Protein AF-X0KQ70-F1 (afdb_monomer)

pLDDT: mean 70.18, std 23.8, range [28.41, 98.69]

Mean predicted aligned error: 20.63 Å

Secondary structure (DSSP, 8-state):
-------HHHHHHHH-SS--HHHHHHHHHHHHHHHSTTS-GGG--TTT-TTSTT-HHHHHHHHHHHHHHHHHHHHHT-GGGTTTS----HHHHHHHHHHHHHTTTT-EE-TTS-EE-GGGSSTTTTGGGT---SS-------SSSHHHHHHHHHHHHHHHHHHHHHHHHHHHHHHHHHHHHHHHHHHHHHHHHHHHHHHHHHHHHHHHHHHHHHHHHHHHHHHHHHHHHHHHHHHHHHHHHHHHHHHHHHHHHHHHHHHHHHHHHHHHHHHHTT---S--------

Organism: Fusarium odoratissimum (strain NRRL 54006) (NCBI:txid1089451)

Radius of gyration: 61.88 Å; Cα contacts (8 Å, |Δi|>4): 73; chains: 1; bounding box: 112×66×202 Å

Foldseek 3Di:
DDDPPPQPLVVLLVPDPADDLVSLLVSLVSLLVVVVVVDDPVPDDPPPPPPCPPPPLVVLSVVQNVLSVVVNVVCVVCVPPPDPQDGCGSVNSVVSSVQSVVSVVQWDADPVRDTDHDVVAPPPPRCVSRPPDDPPPDDDDPDPVVVVVVVVVVVVVVVVVVVVVVVVVVVVVVVVVVVVVVVVVVVVVVVVVVVVVVVVVVVVVVVVVVVVVVVVVVVVVVVVVVVVVVVVVVVVVVVVVVVVVVVVVVVVVVVVVVVVVVVVVVVVVVVVVPPDPPDDDDDDDD

Solvent-accessible surface area (backbone atoms only — not comparable to full-atom values): 17364 Å² total; per-residue (Å²): 132,93,74,83,76,77,52,65,26,63,54,56,67,72,72,60,96,71,74,49,67,68,54,52,50,52,35,52,50,40,47,54,52,67,68,46,68,89,56,68,80,93,74,70,52,93,94,68,66,88,82,48,86,86,38,73,69,52,57,50,50,52,52,53,52,52,52,53,51,52,52,48,52,57,53,66,76,41,75,90,46,82,79,77,65,75,71,81,37,74,64,56,56,49,49,55,52,48,51,64,60,35,68,78,69,86,44,43,65,52,98,87,69,49,80,42,68,65,92,77,60,66,90,72,71,65,57,69,83,73,68,78,83,90,84,84,87,84,77,90,72,91,80,76,55,67,68,57,52,54,55,53,50,52,52,50,50,54,50,51,53,51,50,52,51,52,51,50,53,52,50,52,54,48,53,54,51,51,54,50,50,57,51,52,51,52,51,47,53,51,50,51,55,50,49,55,51,49,53,51,50,49,51,54,52,50,52,52,53,55,50,53,52,51,54,52,51,53,50,52,53,49,48,57,55,49,52,56,50,50,55,53,49,50,55,50,50,56,52,49,53,54,51,50,51,53,52,51,53,50,51,53,51,53,51,54,52,51,53,52,51,51,52,51,53,51,51,54,55,58,56,65,74,64,63,72,84,88,74,87,78,91,80,85,91,134

Sequence (286 aa):
MSGQEERHGTKAILCSKSWSEEDALRALDAEFWCRNKAHDPENFVPGVSTILVGDPGYEFWLELRAKIQLYFQAALASPGSQGNWHPMTRKTIKTALLAVRASYDDQYVDVDGERVPWKLALPDRADWIVDRDDASIRGDDEDDASIKNDDDLSSLKTEIENQQGQIGQQRDEFNQLQSKVEHLEEEGRTQQTGLEGLEGDYRRLKEKSDEQAKEMEQLRSTIVGLTKKVDKLQAHIDGQEELHKKHMDEVLKLSSMFTASMEEIKSLKSSNLHQPPAGESSCHDK

Structure (mmCIF, N/CA/C/O backbone):
data_AF-X0KQ70-F1
#
_entry.id   AF-X0KQ70-F1
#
loop_
_atom_site.group_PDB
_atom_site.id
_atom_site.type_symbol
_atom_site.label_atom_id
_atom_site.label_alt_id
_atom_site.label_comp_id
_atom_site.label_asym_id
_atom_site.label_entity_id
_atom_site.label_seq_id
_atom_site.pdbx_PDB_ins_code
_atom_site.Cartn_x
_atom_site.Cartn_y
_atom_site.Cartn_z
_atom_site.occupancy
_atom_site.B_iso_or_equiv
_atom_site.auth_seq_id
_atom_site.auth_comp_id
_atom_site.auth_asym_id
_atom_site.auth_atom_id
_atom_site.pdbx_PDB_model_num
ATOM 1 N N . MET A 1 1 ? 22.211 -48.692 -56.954 1.00 28.41 1 MET A N 1
ATOM 2 C CA . MET A 1 1 ? 21.837 -48.069 -58.239 1.00 28.41 1 MET A CA 1
ATOM 3 C C . MET A 1 1 ? 21.633 -46.587 -57.997 1.00 28.41 1 MET A C 1
ATOM 5 O O . MET A 1 1 ? 20.853 -46.227 -57.131 1.00 28.41 1 MET A O 1
ATOM 9 N N . SER A 1 2 ? 22.430 -45.780 -58.695 1.00 39.72 2 SER A N 1
ATOM 10 C CA . SER A 1 2 ? 22.421 -44.314 -58.713 1.00 39.72 2 SER A CA 1
ATOM 11 C C . SER A 1 2 ? 21.063 -43.799 -59.193 1.00 39.72 2 SER A C 1
ATOM 13 O O . SER A 1 2 ? 20.724 -43.985 -60.360 1.00 39.72 2 SER A O 1
ATOM 15 N N . GLY A 1 3 ? 20.293 -43.191 -58.291 1.00 30.42 3 GLY A N 1
ATOM 16 C CA . GLY A 1 3 ? 19.058 -42.483 -58.608 1.00 30.42 3 GLY A CA 1
ATOM 17 C C . GLY A 1 3 ? 19.342 -40.990 -58.628 1.00 30.42 3 GLY A C 1
ATOM 18 O O . GLY A 1 3 ? 19.471 -40.372 -57.576 1.00 30.42 3 GLY A O 1
ATOM 19 N N . GLN A 1 4 ? 19.491 -40.432 -59.828 1.00 37.97 4 GLN A N 1
ATOM 20 C CA . GLN A 1 4 ? 19.492 -38.994 -60.070 1.00 37.97 4 GLN A CA 1
ATOM 21 C C . GLN A 1 4 ? 18.137 -38.416 -59.632 1.00 37.97 4 GLN A C 1
ATOM 23 O O . GLN A 1 4 ? 17.217 -38.320 -60.438 1.00 37.97 4 GLN A O 1
ATOM 28 N N . GLU A 1 5 ? 18.001 -37.996 -58.375 1.00 37.62 5 GLU A N 1
ATOM 29 C CA . GLU A 1 5 ? 17.104 -36.876 -58.099 1.00 37.62 5 GLU A CA 1
ATOM 30 C C . GLU A 1 5 ? 17.759 -35.651 -58.741 1.00 37.62 5 GLU A C 1
ATOM 32 O O . GLU A 1 5 ? 18.765 -35.118 -58.262 1.00 37.62 5 GLU A O 1
ATOM 37 N N . GLU A 1 6 ? 17.256 -35.270 -59.915 1.00 41.03 6 GLU A N 1
ATOM 38 C CA . GLU A 1 6 ? 17.623 -34.028 -60.582 1.00 41.03 6 GLU A CA 1
ATOM 39 C C . GLU A 1 6 ? 17.350 -32.849 -59.643 1.00 41.03 6 GLU A C 1
ATOM 41 O O . GLU A 1 6 ? 16.235 -32.356 -59.511 1.00 41.03 6 GLU A O 1
ATOM 46 N N . ARG A 1 7 ? 18.433 -32.423 -58.993 1.00 47.66 7 ARG A N 1
ATOM 47 C CA . ARG A 1 7 ? 18.644 -31.199 -58.220 1.00 47.66 7 ARG A CA 1
ATOM 48 C C . ARG A 1 7 ? 17.789 -30.042 -58.748 1.00 47.66 7 ARG A C 1
ATOM 50 O O . ARG A 1 7 ? 18.131 -29.422 -59.760 1.00 47.66 7 ARG A O 1
ATOM 57 N N . HIS A 1 8 ? 16.700 -29.733 -58.048 1.00 43.53 8 HIS A N 1
ATOM 58 C CA . HIS A 1 8 ? 15.771 -28.670 -58.435 1.00 43.53 8 HIS A CA 1
ATOM 59 C C . HIS A 1 8 ? 16.455 -27.296 -58.542 1.00 43.53 8 HIS A C 1
ATOM 61 O O . HIS A 1 8 ? 16.196 -26.572 -59.504 1.00 43.53 8 HIS A O 1
ATOM 67 N N . GLY A 1 9 ? 17.404 -26.981 -57.651 1.00 45.78 9 GLY A N 1
ATOM 68 C CA . GLY A 1 9 ? 18.209 -25.756 -57.731 1.00 45.78 9 GLY A CA 1
ATOM 69 C C . GLY A 1 9 ? 19.078 -25.695 -58.991 1.00 45.78 9 GLY A C 1
ATOM 70 O O . GLY A 1 9 ? 19.035 -24.728 -59.749 1.00 45.78 9 GLY A O 1
ATOM 71 N N . THR A 1 10 ? 19.773 -26.785 -59.319 1.00 43.59 10 THR A N 1
ATOM 72 C CA . THR A 1 10 ? 20.602 -26.869 -60.531 1.00 43.59 10 THR A CA 1
ATOM 73 C C . THR A 1 10 ? 19.779 -26.742 -61.822 1.00 43.59 10 THR A C 1
ATOM 75 O O . THR A 1 10 ? 20.263 -26.169 -62.796 1.00 43.59 10 THR A O 1
ATOM 78 N N . LYS A 1 11 ? 18.527 -27.216 -61.845 1.00 47.62 11 LYS A N 1
ATOM 79 C CA . LYS A 1 11 ? 17.627 -27.076 -63.004 1.00 47.62 11 LYS A CA 1
ATOM 80 C C . LYS A 1 11 ? 17.135 -25.630 -63.178 1.00 47.62 11 LYS A C 1
ATOM 82 O O . LYS A 1 11 ? 17.125 -25.139 -64.305 1.00 47.62 11 LYS A O 1
ATOM 87 N N . ALA A 1 12 ? 16.848 -24.918 -62.083 1.00 48.28 12 ALA A N 1
ATOM 88 C CA . ALA A 1 12 ? 16.538 -23.482 -62.105 1.00 48.28 12 ALA A CA 1
ATOM 89 C C . ALA A 1 12 ? 17.720 -22.646 -62.641 1.00 48.28 12 ALA A C 1
ATOM 91 O O . ALA A 1 12 ? 17.528 -21.769 -63.484 1.00 48.28 12 ALA A O 1
ATOM 92 N N . ILE A 1 13 ? 18.959 -23.007 -62.268 1.00 48.88 13 ILE A N 1
ATOM 93 C CA . ILE A 1 13 ? 20.184 -22.337 -62.744 1.00 48.88 13 ILE A CA 1
ATOM 94 C C . ILE A 1 13 ? 20.391 -22.453 -64.259 1.00 48.88 13 ILE A C 1
ATOM 96 O O . ILE A 1 13 ? 21.088 -21.638 -64.882 1.00 48.88 13 ILE A O 1
ATOM 100 N N . LEU A 1 14 ? 19.846 -23.505 -64.870 1.00 48.62 14 LEU A N 1
ATOM 101 C CA . LEU A 1 14 ? 20.073 -23.797 -66.276 1.00 48.62 14 LEU A CA 1
ATOM 102 C C . LEU A 1 14 ? 19.068 -23.130 -67.223 1.00 48.62 14 LEU A C 1
ATOM 104 O O . LEU A 1 14 ? 19.383 -23.013 -68.408 1.00 48.62 14 LEU A O 1
ATOM 108 N N . CYS A 1 15 ? 17.926 -22.654 -66.717 1.00 49.00 15 CYS A N 1
ATOM 109 C CA . CYS A 1 15 ? 16.797 -22.233 -67.550 1.00 49.00 15 CYS A CA 1
ATOM 110 C C . CYS A 1 15 ? 16.630 -20.714 -67.727 1.00 49.00 15 CYS A C 1
ATOM 112 O O . CYS A 1 15 ? 15.950 -20.315 -68.671 1.00 49.00 15 CYS A O 1
ATOM 114 N N . SER A 1 16 ? 17.246 -19.861 -66.895 1.00 51.91 16 SER A N 1
ATOM 115 C CA . SER A 1 16 ? 17.060 -18.403 -66.996 1.00 51.91 16 SER A CA 1
ATOM 116 C C . SER A 1 16 ? 18.257 -17.662 -67.610 1.00 51.91 16 SER A C 1
ATOM 118 O O . SER A 1 16 ? 19.407 -17.861 -67.209 1.00 51.91 16 SER A O 1
ATOM 120 N N . LYS A 1 17 ? 17.983 -16.786 -68.591 1.00 52.56 17 LYS A N 1
ATOM 121 C CA . LYS A 1 17 ? 18.965 -15.863 -69.202 1.00 52.56 17 LYS A CA 1
ATOM 122 C C . LYS A 1 17 ? 19.157 -14.574 -68.385 1.00 52.56 17 LYS A C 1
ATOM 124 O O . LYS A 1 17 ? 20.184 -13.924 -68.547 1.00 52.56 17 LYS A O 1
ATOM 129 N N . SER A 1 18 ? 18.211 -14.235 -67.510 1.00 57.59 18 SER A N 1
ATOM 130 C CA . SER A 1 18 ? 18.207 -13.039 -66.658 1.00 57.59 18 SER A CA 1
ATOM 131 C C . SER A 1 18 ? 17.509 -13.367 -65.341 1.00 57.59 18 SER A C 1
ATOM 133 O O . SER A 1 18 ? 16.377 -13.844 -65.353 1.00 57.59 18 SER A O 1
ATOM 135 N N . TRP A 1 19 ? 18.170 -13.138 -64.212 1.00 61.41 19 TRP A N 1
ATOM 136 C CA . TRP A 1 19 ? 17.637 -13.499 -62.900 1.00 61.41 19 TRP A CA 1
ATOM 137 C C . TRP A 1 19 ? 16.933 -12.311 -62.257 1.00 61.41 19 TRP A C 1
ATOM 139 O O . TRP A 1 19 ? 17.523 -11.238 -62.157 1.00 61.41 19 TRP A O 1
ATOM 149 N N . SER A 1 20 ? 15.688 -12.509 -61.824 1.00 66.50 20 SER A N 1
ATOM 150 C CA . SER A 1 20 ? 15.045 -11.596 -60.877 1.00 66.50 20 SER A CA 1
ATOM 151 C C . SER A 1 20 ? 15.545 -11.866 -59.452 1.00 66.50 20 SER A C 1
ATOM 153 O O . SER A 1 20 ? 16.068 -12.951 -59.175 1.00 66.50 20 SER A O 1
ATOM 155 N N . GLU A 1 21 ? 15.362 -10.901 -58.545 1.00 65.69 21 GLU A N 1
ATOM 156 C CA . GLU A 1 21 ? 15.642 -11.076 -57.111 1.00 65.69 21 GLU A CA 1
ATOM 157 C C . GLU A 1 21 ? 14.948 -12.329 -56.572 1.00 65.69 21 GLU A C 1
ATOM 159 O O . GLU A 1 21 ? 15.564 -13.183 -55.937 1.00 65.69 21 GLU A O 1
ATOM 164 N N . GLU A 1 22 ? 13.673 -12.488 -56.920 1.00 66.69 22 GLU A N 1
ATOM 165 C CA . GLU A 1 22 ? 12.853 -13.610 -56.488 1.00 66.69 22 GLU A CA 1
ATOM 166 C C . GLU A 1 22 ? 13.375 -14.950 -57.029 1.00 66.69 22 GLU A C 1
ATOM 168 O O . GLU A 1 22 ? 13.383 -15.946 -56.310 1.00 66.69 22 GLU A O 1
ATOM 173 N N . ASP A 1 23 ? 13.870 -14.997 -58.269 1.00 65.44 23 ASP A N 1
ATOM 174 C CA . ASP A 1 23 ? 14.467 -16.214 -58.830 1.00 65.44 23 ASP A CA 1
ATOM 175 C C . ASP A 1 23 ? 15.784 -16.577 -58.139 1.00 65.44 23 ASP A C 1
ATOM 177 O O . ASP A 1 23 ? 16.023 -17.753 -57.857 1.00 65.44 23 ASP A O 1
ATOM 181 N N . ALA A 1 24 ? 16.628 -15.581 -57.850 1.00 65.62 24 ALA A N 1
ATOM 182 C CA . ALA A 1 24 ? 17.919 -15.782 -57.196 1.00 65.62 24 ALA A CA 1
ATOM 183 C C . ALA A 1 24 ? 17.737 -16.299 -55.763 1.00 65.62 24 ALA A C 1
ATOM 185 O O . ALA A 1 24 ? 18.376 -17.280 -55.374 1.00 65.62 24 ALA A O 1
ATOM 186 N N . LEU A 1 25 ? 16.807 -15.696 -55.018 1.00 68.81 25 LEU A N 1
ATOM 187 C CA . LEU A 1 25 ? 16.440 -16.131 -53.674 1.00 68.81 25 LEU A CA 1
ATOM 188 C C . LEU A 1 25 ? 15.805 -17.526 -53.695 1.00 68.81 25 LEU A C 1
ATOM 190 O O . LEU A 1 25 ? 16.248 -18.399 -52.954 1.00 68.81 25 LEU A O 1
ATOM 194 N N . ARG A 1 26 ? 14.860 -17.796 -54.609 1.00 67.19 26 ARG A N 1
ATOM 195 C CA . ARG A 1 26 ? 14.249 -19.131 -54.748 1.00 67.19 26 ARG A CA 1
ATOM 196 C C . ARG A 1 26 ? 15.270 -20.222 -55.058 1.00 67.19 26 ARG A C 1
ATOM 198 O O . ARG A 1 26 ? 15.135 -21.332 -54.551 1.00 67.19 26 ARG A O 1
ATOM 205 N N . ALA A 1 27 ? 16.275 -19.945 -55.888 1.00 65.06 27 ALA A N 1
ATOM 206 C CA . ALA A 1 27 ? 17.315 -20.926 -56.193 1.00 65.06 27 ALA A CA 1
ATOM 207 C C . ALA A 1 27 ? 18.287 -21.144 -55.027 1.00 65.06 27 ALA A C 1
ATOM 209 O O . ALA A 1 27 ? 18.683 -22.286 -54.790 1.00 65.06 27 ALA A O 1
ATOM 210 N N . LEU A 1 28 ? 18.650 -20.078 -54.305 1.00 69.06 28 LEU A N 1
ATOM 211 C CA . LEU A 1 28 ? 19.453 -20.169 -53.086 1.00 69.06 28 LEU A CA 1
ATOM 212 C C . LEU A 1 28 ? 18.739 -21.001 -52.021 1.00 69.06 28 LEU A C 1
ATOM 214 O O . LEU A 1 28 ? 19.313 -21.954 -51.495 1.00 69.06 28 LEU A O 1
ATOM 218 N N . ASP A 1 29 ? 17.471 -20.684 -51.780 1.00 67.56 29 ASP A N 1
ATOM 219 C CA . ASP A 1 29 ? 16.616 -21.409 -50.854 1.00 67.56 29 ASP A CA 1
ATOM 220 C C . ASP A 1 29 ? 16.512 -22.871 -51.292 1.00 67.56 29 ASP A C 1
ATOM 222 O O . ASP A 1 29 ? 16.819 -23.770 -50.517 1.00 67.56 29 ASP A O 1
ATOM 226 N N . ALA A 1 30 ? 16.181 -23.147 -52.557 1.00 63.50 30 ALA A N 1
ATOM 227 C CA . ALA A 1 30 ? 16.063 -24.517 -53.051 1.00 63.50 30 ALA A CA 1
ATOM 228 C C . ALA A 1 30 ? 17.354 -25.342 -52.889 1.00 63.50 30 ALA A C 1
ATOM 230 O O . ALA A 1 30 ? 17.264 -26.525 -52.560 1.00 63.50 30 ALA A O 1
ATOM 231 N N . GLU A 1 31 ? 18.543 -24.769 -53.107 1.00 60.91 31 GLU A N 1
ATOM 232 C CA . GLU A 1 31 ? 19.816 -25.477 -52.882 1.00 60.91 31 GLU A CA 1
ATOM 233 C C . GLU A 1 31 ? 20.112 -25.688 -51.390 1.00 60.91 31 GLU A C 1
ATOM 235 O O . GLU A 1 31 ? 20.536 -26.786 -51.016 1.00 60.91 31 GLU A O 1
ATOM 240 N N . PHE A 1 32 ? 19.834 -24.699 -50.534 1.00 63.41 32 PHE A N 1
ATOM 241 C CA . PHE A 1 32 ? 19.943 -24.844 -49.079 1.00 63.41 32 PHE A CA 1
ATOM 242 C C . PHE A 1 32 ? 19.009 -25.956 -48.566 1.00 63.41 32 PHE A C 1
ATOM 244 O O . PHE A 1 32 ? 19.451 -26.906 -47.915 1.00 63.41 32 PHE A O 1
ATOM 251 N N . TRP A 1 33 ? 17.734 -25.923 -48.962 1.00 61.72 33 TRP A N 1
ATOM 252 C CA . TRP A 1 33 ? 16.710 -26.895 -48.564 1.00 61.72 33 TRP A CA 1
ATOM 253 C C . TRP A 1 33 ? 16.940 -28.296 -49.149 1.00 61.72 33 TRP A C 1
ATOM 255 O O . TRP A 1 33 ? 16.716 -29.290 -48.462 1.00 61.72 33 TRP A O 1
ATOM 265 N N . CYS A 1 34 ? 17.448 -28.417 -50.384 1.00 55.97 34 CYS A N 1
ATOM 266 C CA . CYS A 1 34 ? 17.793 -29.719 -50.973 1.00 55.97 34 CYS A CA 1
ATOM 267 C C . CYS A 1 34 ? 18.913 -30.442 -50.213 1.00 55.97 34 CYS A C 1
ATOM 269 O O . CYS A 1 34 ? 18.991 -31.668 -50.289 1.00 55.97 34 CYS A O 1
ATOM 271 N N . ARG A 1 35 ? 19.789 -29.715 -49.509 1.00 53.34 35 ARG A N 1
ATOM 272 C CA . ARG A 1 35 ? 20.868 -30.300 -48.697 1.00 53.34 35 ARG A CA 1
ATOM 273 C C . ARG A 1 35 ? 20.480 -30.492 -47.239 1.00 53.34 35 ARG A C 1
ATOM 275 O O . ARG A 1 35 ? 20.910 -31.471 -46.642 1.00 53.34 35 ARG A O 1
ATOM 282 N N . ASN A 1 36 ? 19.572 -29.663 -46.731 1.00 53.28 36 ASN A N 1
ATOM 283 C CA . ASN A 1 36 ? 18.926 -29.858 -45.434 1.00 53.28 36 ASN A CA 1
ATOM 284 C C . ASN A 1 36 ? 17.824 -30.940 -45.430 1.00 53.28 36 ASN A C 1
ATOM 286 O O . ASN A 1 36 ? 17.145 -31.101 -44.418 1.00 53.28 36 ASN A O 1
ATOM 290 N N . LYS A 1 37 ? 17.687 -31.739 -46.506 1.00 45.28 37 LYS A N 1
ATOM 291 C CA . LYS A 1 37 ? 16.797 -32.916 -46.688 1.00 45.28 37 LYS A CA 1
ATOM 292 C C . LYS A 1 37 ? 16.984 -34.069 -45.665 1.00 45.28 37 LYS A C 1
ATOM 294 O O . LYS A 1 37 ? 16.708 -35.226 -45.971 1.00 45.28 37 LYS A O 1
ATOM 299 N N . ALA A 1 38 ? 17.417 -33.782 -44.442 1.00 45.44 38 ALA A N 1
ATOM 300 C CA . ALA A 1 38 ? 17.037 -34.554 -43.263 1.00 45.44 38 ALA A CA 1
ATOM 301 C C . ALA A 1 38 ? 15.739 -34.022 -42.613 1.00 45.44 38 ALA A C 1
ATOM 303 O O . ALA A 1 38 ? 15.117 -34.758 -41.851 1.00 45.44 38 ALA A O 1
ATOM 304 N N . HIS A 1 39 ? 15.284 -32.800 -42.933 1.00 42.41 39 HIS A N 1
ATOM 305 C CA . HIS A 1 39 ? 14.079 -32.212 -42.345 1.00 42.41 39 HIS A CA 1
ATOM 306 C C . HIS A 1 39 ? 13.213 -31.465 -43.377 1.00 42.41 39 HIS A C 1
ATOM 308 O O . HIS A 1 39 ? 13.696 -30.719 -44.222 1.00 42.41 39 HIS A O 1
ATOM 314 N N . ASP A 1 40 ? 11.917 -31.753 -43.313 1.00 42.09 40 ASP A N 1
ATOM 315 C CA . ASP A 1 40 ? 10.843 -31.364 -44.227 1.00 42.09 40 ASP A CA 1
ATOM 316 C C . ASP A 1 40 ? 10.602 -29.834 -44.270 1.00 42.09 40 ASP A C 1
ATOM 318 O O . ASP A 1 40 ? 10.375 -29.233 -43.214 1.00 42.09 40 ASP A O 1
ATOM 322 N N . PRO A 1 41 ? 10.630 -29.185 -45.454 1.00 43.56 41 PRO A N 1
ATOM 323 C CA . PRO A 1 41 ? 10.470 -27.735 -45.585 1.00 43.56 41 PRO A CA 1
ATOM 324 C C . PRO A 1 41 ? 9.061 -27.214 -45.249 1.00 43.56 41 PRO A C 1
ATOM 326 O O . PRO A 1 41 ? 8.925 -26.026 -44.966 1.00 43.56 41 PRO A O 1
ATOM 329 N N . GLU A 1 42 ? 8.022 -28.059 -45.229 1.00 41.00 42 GLU A N 1
ATOM 330 C CA . GLU A 1 42 ? 6.651 -27.623 -44.892 1.00 41.00 42 GLU A CA 1
ATOM 331 C C . GLU A 1 42 ? 6.400 -27.487 -43.377 1.00 41.00 42 GLU A C 1
ATOM 333 O O . GLU A 1 42 ? 5.415 -26.876 -42.965 1.00 41.00 42 GLU A O 1
ATOM 338 N N . ASN A 1 43 ? 7.311 -27.989 -42.534 1.00 38.75 43 ASN A N 1
ATOM 339 C CA . ASN A 1 43 ? 7.203 -27.943 -41.069 1.00 38.75 43 ASN A CA 1
ATOM 340 C C . ASN A 1 43 ? 8.119 -26.892 -40.407 1.00 38.75 43 ASN A C 1
ATOM 342 O O . ASN A 1 43 ? 8.253 -26.864 -39.180 1.00 38.75 43 ASN A O 1
ATOM 346 N N . PHE A 1 44 ? 8.758 -26.011 -41.185 1.00 43.16 44 PHE A N 1
ATOM 347 C CA . PHE A 1 44 ? 9.610 -24.958 -40.634 1.00 43.16 44 PHE A CA 1
ATOM 348 C C . PHE A 1 44 ? 8.788 -23.741 -40.189 1.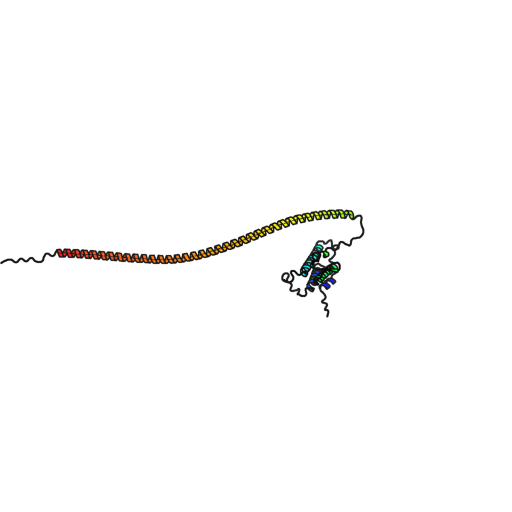00 43.16 44 PHE A C 1
ATOM 350 O O . PHE A 1 44 ? 8.263 -22.987 -41.006 1.00 43.16 44 PHE A O 1
ATOM 357 N N . VAL A 1 45 ? 8.733 -23.515 -38.873 1.00 38.38 45 VAL A N 1
ATOM 358 C CA . VAL A 1 45 ? 8.257 -22.257 -38.283 1.00 38.38 45 VAL A CA 1
ATOM 359 C C . VAL A 1 45 ? 9.484 -21.401 -37.942 1.00 38.38 45 VAL A C 1
ATOM 361 O O . VAL A 1 45 ? 10.271 -21.803 -37.072 1.00 38.38 45 VAL A O 1
ATOM 364 N N . PRO A 1 46 ? 9.679 -20.236 -38.591 1.00 36.84 46 PRO A N 1
ATOM 365 C CA . PRO A 1 46 ? 10.754 -19.314 -38.242 1.00 36.84 46 PRO A CA 1
ATOM 366 C C . PRO A 1 46 ? 10.717 -18.993 -36.741 1.00 36.84 46 PRO A C 1
ATOM 368 O O . PRO A 1 46 ? 9.696 -18.545 -36.225 1.00 36.84 46 PRO A O 1
ATOM 371 N N . GLY A 1 47 ? 11.819 -19.264 -36.035 1.00 39.56 47 GLY A N 1
ATOM 372 C CA . GLY A 1 47 ? 11.958 -18.996 -34.598 1.00 39.56 47 GLY A CA 1
ATOM 373 C C . GLY A 1 47 ? 11.605 -20.145 -33.642 1.00 39.56 47 GLY A C 1
ATOM 374 O O . GLY A 1 47 ? 11.718 -19.952 -32.436 1.00 39.56 47 GLY A O 1
ATOM 375 N N . VAL A 1 48 ? 11.214 -21.332 -34.130 1.00 36.50 48 VAL A N 1
ATOM 376 C CA . VAL A 1 48 ? 10.834 -22.466 -33.251 1.00 36.50 48 VAL A CA 1
ATOM 377 C C . VAL A 1 48 ? 11.766 -23.679 -33.380 1.00 36.50 48 VAL A C 1
ATOM 379 O O . VAL A 1 48 ? 11.826 -24.507 -32.473 1.00 36.50 48 VAL A O 1
ATOM 382 N N . SER A 1 49 ? 12.556 -23.785 -34.453 1.00 38.31 49 SER A N 1
ATOM 383 C CA . SER A 1 49 ? 13.521 -24.883 -34.595 1.00 38.31 49 SER A CA 1
ATOM 384 C C . SER A 1 49 ? 14.800 -24.585 -33.802 1.00 38.31 49 SER A C 1
ATOM 386 O O . SER A 1 49 ? 15.734 -23.949 -34.288 1.00 38.31 49 SER A O 1
ATOM 388 N N . THR A 1 50 ? 14.835 -25.042 -32.553 1.00 37.06 50 THR A N 1
ATOM 389 C CA . THR A 1 50 ? 15.919 -24.866 -31.568 1.00 37.06 50 THR A CA 1
ATOM 390 C C . THR A 1 50 ? 17.242 -25.561 -31.924 1.00 37.06 50 THR A C 1
ATOM 392 O O . THR A 1 50 ? 18.151 -25.587 -31.100 1.00 37.06 50 THR A O 1
ATOM 395 N N . ILE A 1 51 ? 17.382 -26.115 -33.133 1.00 41.72 51 ILE A N 1
ATOM 396 C CA . ILE A 1 51 ? 18.552 -26.909 -33.544 1.00 41.72 51 ILE A CA 1
ATOM 397 C C . ILE A 1 51 ? 19.493 -26.144 -34.499 1.00 41.72 51 ILE A C 1
ATOM 399 O O . ILE A 1 51 ? 20.619 -26.582 -34.697 1.00 41.72 51 ILE A O 1
ATOM 403 N N . LEU A 1 52 ? 19.105 -24.981 -35.045 1.00 47.53 52 LEU A N 1
ATOM 404 C CA . LEU A 1 52 ? 19.917 -24.276 -36.063 1.00 47.53 52 LEU A CA 1
ATOM 405 C C . LEU A 1 52 ? 20.396 -22.866 -35.687 1.00 47.53 52 LEU A C 1
ATOM 407 O O . LEU A 1 52 ? 21.152 -22.264 -36.447 1.00 47.53 52 LEU A O 1
ATOM 411 N N . VAL A 1 53 ? 20.012 -22.330 -34.526 1.00 44.38 53 VAL A N 1
ATOM 412 C CA . VAL A 1 53 ? 20.607 -21.075 -34.036 1.00 44.38 53 VAL A CA 1
ATOM 413 C C . VAL A 1 53 ? 22.036 -21.384 -33.583 1.00 44.38 53 VAL A C 1
ATOM 415 O O . VAL A 1 53 ? 22.232 -22.032 -32.555 1.00 44.38 53 VAL A O 1
ATOM 418 N N . GLY A 1 54 ? 23.021 -20.965 -34.382 1.00 44.88 54 GLY A N 1
ATOM 419 C CA . GLY A 1 54 ? 24.445 -21.258 -34.180 1.00 44.88 54 GLY A CA 1
ATOM 420 C C . GLY A 1 54 ? 25.061 -22.259 -35.167 1.00 44.88 54 GLY A C 1
ATOM 421 O O . GLY A 1 54 ? 26.247 -22.557 -35.031 1.00 44.88 54 GLY A O 1
ATOM 422 N N . ASP A 1 55 ? 24.308 -22.764 -36.154 1.00 52.66 55 ASP A N 1
ATOM 423 C CA . ASP A 1 55 ? 24.883 -23.540 -37.261 1.00 52.66 55 ASP A CA 1
ATOM 424 C C . ASP A 1 55 ? 25.565 -22.583 -38.266 1.00 52.66 55 ASP A C 1
ATOM 426 O O . ASP A 1 55 ? 24.883 -21.736 -38.859 1.00 52.66 55 ASP A O 1
ATOM 430 N N . PRO A 1 56 ? 26.888 -22.709 -38.506 1.00 54.56 56 PRO A N 1
ATOM 431 C CA . PRO A 1 56 ? 27.617 -21.877 -39.465 1.00 54.56 56 PRO A CA 1
ATOM 432 C C . PRO A 1 56 ? 27.021 -21.877 -40.881 1.00 54.56 56 PRO A C 1
ATOM 434 O O . PRO A 1 56 ? 27.205 -20.910 -41.622 1.00 54.56 56 PRO A O 1
ATOM 437 N N . GLY A 1 57 ? 26.312 -22.941 -41.275 1.00 56.91 57 GLY A N 1
ATOM 438 C CA . GLY A 1 57 ? 25.634 -23.023 -42.568 1.00 56.91 57 GLY A CA 1
ATOM 439 C C . GLY A 1 57 ? 24.378 -22.151 -42.659 1.00 56.91 57 GLY A C 1
ATOM 440 O O . GLY A 1 57 ? 24.111 -21.581 -43.718 1.00 56.91 57 GLY A O 1
ATOM 441 N N . TYR A 1 58 ? 23.626 -22.013 -41.562 1.00 62.72 58 TYR A N 1
ATOM 442 C CA . TYR A 1 58 ? 22.413 -21.189 -41.514 1.00 62.72 58 TYR A CA 1
ATOM 443 C C . TYR A 1 58 ? 22.746 -19.693 -41.460 1.00 62.72 58 TYR A C 1
ATOM 445 O O . TYR A 1 58 ? 22.152 -18.912 -42.203 1.00 62.72 58 TYR A O 1
ATOM 453 N N . GLU A 1 59 ? 23.750 -19.308 -40.667 1.00 61.62 59 GLU A N 1
ATOM 454 C CA . GLU A 1 59 ? 24.250 -17.924 -40.613 1.00 61.62 59 GLU A CA 1
ATOM 455 C C . GLU A 1 59 ? 24.783 -17.465 -41.980 1.00 61.62 59 GLU A C 1
ATOM 457 O O . GLU A 1 59 ? 24.436 -16.388 -42.461 1.00 61.62 59 GLU A O 1
ATOM 462 N N . PHE A 1 60 ? 25.541 -18.323 -42.674 1.00 62.88 60 PHE A N 1
ATOM 463 C CA . PHE A 1 60 ? 26.029 -18.021 -44.022 1.00 62.88 60 PHE A CA 1
ATOM 464 C C . PHE A 1 60 ? 24.895 -17.916 -45.055 1.00 62.88 60 PHE A C 1
ATOM 466 O O . PHE A 1 60 ? 24.940 -17.061 -45.940 1.00 62.88 60 PHE A O 1
ATOM 473 N N . TRP A 1 61 ? 23.855 -18.752 -44.952 1.00 69.31 61 TRP A N 1
ATOM 474 C CA . TRP A 1 61 ? 22.672 -18.628 -45.809 1.00 69.31 61 TRP A CA 1
ATOM 475 C C . TRP A 1 61 ? 21.947 -17.294 -45.584 1.00 69.31 61 TRP A C 1
ATOM 477 O O . TRP A 1 61 ? 21.592 -16.633 -46.562 1.00 69.31 61 TRP A O 1
ATOM 487 N N . LEU A 1 62 ? 21.782 -16.862 -44.327 1.00 68.31 62 LEU A N 1
ATOM 488 C CA . LEU A 1 62 ? 21.194 -15.560 -43.994 1.00 68.31 62 LEU A CA 1
ATOM 489 C C . LEU A 1 62 ? 22.015 -14.396 -44.564 1.00 68.31 62 LEU A C 1
ATOM 491 O O . LEU A 1 62 ? 21.443 -13.488 -45.170 1.00 68.31 62 LEU A O 1
ATOM 495 N N . GLU A 1 63 ? 23.341 -14.443 -44.426 1.00 68.00 63 GLU A N 1
ATOM 496 C CA . GLU A 1 63 ? 24.249 -13.420 -44.953 1.00 68.00 63 GLU A CA 1
ATOM 497 C C . GLU A 1 63 ? 24.162 -13.318 -46.484 1.00 68.00 63 GLU A C 1
ATOM 499 O O . GLU A 1 63 ? 23.985 -12.230 -47.041 1.00 68.00 63 GLU A O 1
ATOM 504 N N . LEU A 1 64 ? 24.203 -14.461 -47.175 1.00 67.44 64 LEU A N 1
ATOM 505 C CA . LEU A 1 64 ? 24.114 -14.515 -48.632 1.00 67.44 64 LEU A CA 1
ATOM 506 C C . LEU A 1 64 ? 22.758 -13.996 -49.127 1.00 67.44 64 LEU A C 1
ATOM 508 O O . LEU A 1 64 ? 22.692 -13.256 -50.109 1.00 67.44 64 LEU A O 1
ATOM 512 N N . ARG A 1 65 ? 21.675 -14.339 -48.420 1.00 73.50 65 ARG A N 1
ATOM 513 C CA . ARG A 1 65 ? 20.323 -13.858 -48.712 1.00 73.50 65 ARG A CA 1
ATOM 514 C C . ARG A 1 65 ? 20.233 -12.336 -48.585 1.00 73.50 65 ARG A C 1
ATOM 516 O O . ARG A 1 65 ? 19.733 -11.685 -49.501 1.00 73.50 65 ARG A O 1
ATOM 523 N N . ALA A 1 66 ? 20.771 -11.772 -47.503 1.00 70.31 66 ALA A N 1
ATOM 524 C CA . ALA A 1 66 ? 20.791 -10.328 -47.272 1.00 70.31 66 ALA A CA 1
ATOM 525 C C . ALA A 1 66 ? 21.604 -9.582 -48.344 1.00 70.31 66 ALA A C 1
ATOM 527 O O . ALA A 1 66 ? 21.174 -8.544 -48.846 1.00 70.31 66 ALA A O 1
ATOM 528 N N . LYS A 1 67 ? 22.750 -10.134 -48.758 1.00 68.38 67 LYS A N 1
ATOM 529 C CA . LYS A 1 67 ? 23.603 -9.537 -49.799 1.00 68.38 67 LYS A CA 1
ATOM 530 C C . LYS A 1 67 ? 22.955 -9.582 -51.186 1.00 68.38 67 LYS A C 1
ATOM 532 O O . LYS A 1 67 ? 23.055 -8.606 -51.926 1.00 68.38 67 LYS A O 1
ATOM 537 N N . ILE A 1 68 ? 22.228 -10.655 -51.522 1.00 67.88 68 ILE A N 1
ATOM 538 C CA . ILE A 1 68 ? 21.420 -10.718 -52.754 1.00 67.88 68 ILE A CA 1
ATOM 539 C C . ILE A 1 68 ? 20.349 -9.620 -52.750 1.00 67.88 68 ILE A C 1
ATOM 541 O O . ILE A 1 68 ? 20.204 -8.908 -53.741 1.00 67.88 68 ILE A O 1
ATOM 545 N N . GLN A 1 69 ? 19.637 -9.439 -51.636 1.00 69.00 69 GLN A N 1
ATOM 546 C CA . GLN A 1 69 ? 18.610 -8.397 -51.516 1.00 69.00 69 GLN A CA 1
ATOM 547 C C . GLN A 1 69 ? 19.199 -6.988 -51.649 1.00 69.00 69 GLN A C 1
ATOM 549 O O . GLN A 1 69 ? 18.678 -6.176 -52.410 1.00 69.00 69 GLN A O 1
ATOM 554 N N . LEU A 1 70 ? 20.319 -6.712 -50.972 1.00 65.25 70 LEU A N 1
ATOM 555 C CA . LEU A 1 70 ? 21.033 -5.435 -51.082 1.00 65.25 70 LEU A CA 1
ATOM 556 C C . LEU A 1 70 ? 21.452 -5.135 -52.526 1.00 65.25 70 LEU A C 1
ATOM 558 O O . LEU A 1 70 ? 21.262 -4.016 -53.000 1.00 65.25 70 LEU A O 1
ATOM 562 N N . TYR A 1 71 ? 21.964 -6.138 -53.243 1.00 65.00 71 TYR A N 1
ATOM 563 C CA . TYR A 1 71 ? 22.337 -6.000 -54.649 1.00 65.00 71 TYR A CA 1
ATOM 564 C C . TYR A 1 71 ? 21.136 -5.597 -55.525 1.00 65.00 71 TYR A C 1
ATOM 566 O O . TYR A 1 71 ? 21.225 -4.644 -56.302 1.00 65.00 71 TYR A O 1
ATOM 574 N N . PHE A 1 72 ? 19.989 -6.270 -55.382 1.00 62.47 72 PHE A N 1
ATOM 575 C CA . PHE A 1 72 ? 18.799 -5.947 -56.176 1.00 62.47 72 PHE A CA 1
ATOM 576 C C . PHE A 1 72 ? 18.151 -4.612 -55.770 1.00 62.47 72 PHE A C 1
ATOM 578 O O . PHE A 1 72 ? 17.672 -3.886 -56.641 1.00 62.47 72 PHE A O 1
ATOM 585 N N . GLN A 1 73 ? 18.209 -4.224 -54.492 1.00 64.75 73 GLN A N 1
ATOM 586 C CA . GLN A 1 73 ? 17.776 -2.897 -54.036 1.00 64.75 73 GLN A CA 1
ATOM 587 C C . GLN A 1 73 ? 18.641 -1.771 -54.619 1.00 64.75 73 GLN A C 1
ATOM 589 O O . GLN A 1 73 ? 18.100 -0.775 -55.102 1.00 64.75 73 GLN A O 1
ATOM 594 N N . ALA A 1 74 ? 19.967 -1.943 -54.639 1.00 59.47 74 ALA A N 1
ATOM 595 C CA . ALA A 1 74 ? 20.887 -0.988 -55.255 1.00 59.47 74 ALA A CA 1
ATOM 596 C C . ALA A 1 74 ? 20.653 -0.865 -56.773 1.00 59.47 74 ALA A C 1
ATOM 598 O O . ALA A 1 74 ? 20.652 0.241 -57.316 1.00 59.47 74 ALA A O 1
ATOM 599 N N . ALA A 1 75 ? 20.373 -1.985 -57.448 1.00 55.56 75 ALA A N 1
ATOM 600 C CA . ALA A 1 75 ? 20.038 -2.002 -58.870 1.00 55.56 75 ALA A CA 1
ATOM 601 C C . ALA A 1 75 ? 18.699 -1.300 -59.185 1.00 55.56 75 ALA A C 1
ATOM 603 O O . ALA A 1 75 ? 18.576 -0.638 -60.214 1.00 55.56 75 ALA A O 1
ATOM 604 N N . LEU A 1 76 ? 17.698 -1.405 -58.302 1.00 55.97 76 LEU A N 1
ATOM 605 C CA . LEU A 1 76 ? 16.402 -0.726 -58.449 1.00 55.97 76 LEU A CA 1
ATOM 606 C C . LEU A 1 76 ? 16.484 0.787 -58.195 1.00 55.97 76 LEU A C 1
ATOM 608 O O . LEU A 1 76 ? 15.757 1.553 -58.829 1.00 55.97 76 LEU A O 1
ATOM 612 N N . ALA A 1 77 ? 17.372 1.224 -57.297 1.00 54.12 77 ALA A N 1
ATOM 613 C CA . ALA A 1 77 ? 17.566 2.633 -56.953 1.00 54.12 77 ALA A CA 1
ATOM 614 C C . ALA A 1 77 ? 18.263 3.454 -58.057 1.00 54.12 77 ALA A C 1
ATOM 616 O O . ALA A 1 77 ? 18.302 4.682 -57.970 1.00 54.12 77 ALA A O 1
ATOM 617 N N . SER A 1 78 ? 18.782 2.802 -59.105 1.00 51.06 78 SER A N 1
ATOM 618 C CA . SER A 1 78 ? 19.557 3.446 -60.169 1.00 51.06 78 SER A CA 1
ATOM 619 C C . SER A 1 78 ? 19.100 2.982 -61.569 1.00 51.06 78 SER A C 1
ATOM 621 O O . SER A 1 78 ? 19.741 2.153 -62.210 1.00 51.06 78 SER A O 1
ATOM 623 N N . PRO A 1 79 ? 17.973 3.500 -62.101 1.00 47.41 79 PRO A N 1
ATOM 624 C CA . PRO A 1 79 ? 17.386 3.005 -63.355 1.00 47.41 79 PRO A CA 1
ATOM 625 C C . PRO A 1 79 ? 18.217 3.314 -64.613 1.00 47.41 79 PRO A C 1
ATOM 627 O O . PRO A 1 79 ? 18.075 2.640 -65.630 1.00 47.41 79 PRO A O 1
ATOM 630 N N . GLY A 1 80 ? 19.073 4.344 -64.562 1.00 46.91 80 GLY A N 1
ATOM 631 C CA . GLY A 1 80 ? 19.909 4.794 -65.685 1.00 46.91 80 GLY A CA 1
ATOM 632 C C . GLY A 1 80 ? 21.186 3.976 -65.903 1.00 46.91 80 GLY A C 1
ATOM 633 O O . GLY A 1 80 ? 21.859 4.160 -66.912 1.00 46.91 80 GLY A O 1
ATOM 634 N N . SER A 1 81 ? 21.512 3.062 -64.988 1.00 46.69 81 SER A N 1
ATOM 635 C CA . SER A 1 81 ? 22.661 2.156 -65.076 1.00 46.69 81 SER A CA 1
ATOM 636 C C . SER A 1 81 ? 22.265 0.732 -65.476 1.00 46.69 81 SER A C 1
ATOM 638 O O . SER A 1 81 ? 23.068 -0.190 -65.307 1.00 46.69 81 SER A O 1
ATOM 640 N N . GLN A 1 82 ? 21.069 0.555 -66.067 1.00 42.56 82 GLN A N 1
ATOM 641 C CA . GLN A 1 82 ? 20.665 -0.663 -66.781 1.00 42.56 82 GLN A CA 1
ATOM 642 C C . GLN A 1 82 ? 21.647 -0.956 -67.931 1.00 42.56 82 GLN A C 1
ATOM 644 O O . GLN A 1 82 ? 21.400 -0.632 -69.089 1.00 42.56 82 GLN A O 1
ATOM 649 N N . GLY A 1 83 ? 22.792 -1.550 -67.600 1.00 42.31 83 GLY A N 1
ATOM 650 C CA . GLY A 1 83 ? 23.841 -1.897 -68.551 1.00 42.31 83 GLY A CA 1
ATOM 651 C C . GLY A 1 83 ? 25.273 -1.863 -68.013 1.00 42.31 83 GLY A C 1
ATOM 652 O O . GLY A 1 83 ? 26.081 -2.614 -68.545 1.00 42.31 83 GLY A O 1
ATOM 653 N N . ASN A 1 84 ? 25.587 -1.083 -66.966 1.00 41.41 84 ASN A N 1
ATOM 654 C CA . ASN A 1 84 ? 26.986 -0.873 -66.531 1.00 41.41 84 ASN A CA 1
ATOM 655 C C . ASN A 1 84 ? 27.316 -1.278 -65.086 1.00 41.41 84 ASN A C 1
ATOM 657 O O . ASN A 1 84 ? 28.484 -1.258 -64.727 1.00 41.41 84 ASN A O 1
ATOM 661 N N . TRP A 1 85 ? 26.341 -1.706 -64.282 1.00 42.88 85 TRP A N 1
ATOM 662 C CA . TRP A 1 85 ? 26.624 -2.521 -63.097 1.00 42.88 85 TRP A CA 1
ATOM 663 C C . TRP A 1 85 ? 26.093 -3.917 -63.389 1.00 42.88 85 TRP A C 1
ATOM 665 O O . TRP A 1 85 ? 24.889 -4.130 -63.539 1.00 42.88 85 TRP A O 1
ATOM 675 N N . HIS A 1 86 ? 27.036 -4.822 -63.645 1.00 47.28 86 HIS A N 1
ATOM 676 C CA . HIS A 1 86 ? 26.834 -6.130 -64.252 1.00 47.28 86 HIS A CA 1
ATOM 677 C C . HIS A 1 86 ? 25.624 -6.887 -63.693 1.00 47.28 86 HIS A C 1
ATOM 679 O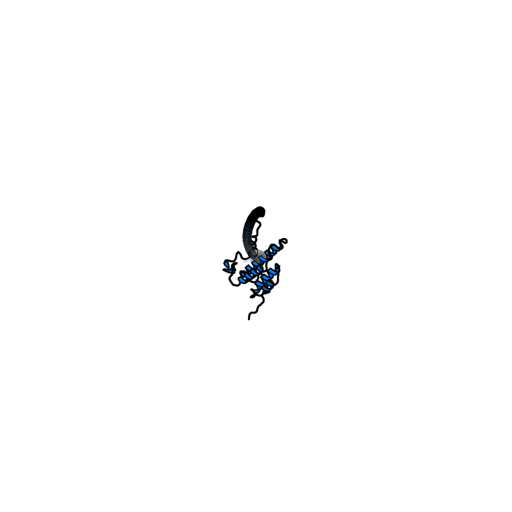 O . HIS A 1 86 ? 25.487 -6.957 -62.473 1.00 47.28 86 HIS A O 1
ATOM 685 N N . PRO A 1 87 ? 24.788 -7.525 -64.543 1.00 48.22 87 PRO A N 1
ATOM 686 C CA . PRO A 1 87 ? 23.710 -8.389 -64.073 1.00 48.22 87 PRO A CA 1
ATOM 687 C C . PRO A 1 87 ? 24.320 -9.487 -63.213 1.00 48.22 87 PRO A C 1
ATOM 689 O O . PRO A 1 87 ? 25.350 -10.034 -63.605 1.00 48.22 87 PRO A O 1
ATOM 692 N N . MET A 1 88 ? 23.694 -9.833 -62.086 1.00 51.75 88 MET A N 1
ATOM 693 C CA . MET A 1 88 ? 24.079 -10.978 -61.264 1.00 51.75 88 MET A CA 1
ATOM 694 C C . MET A 1 88 ? 24.209 -12.196 -62.183 1.00 51.75 88 MET A C 1
ATOM 696 O O . MET A 1 88 ? 23.223 -12.789 -62.631 1.00 51.75 88 MET A O 1
ATOM 700 N N . THR A 1 89 ? 25.441 -12.484 -62.606 1.00 53.75 89 THR A N 1
ATOM 701 C CA . THR A 1 89 ? 25.614 -13.360 -63.758 1.00 53.75 89 THR A CA 1
ATOM 702 C C . THR A 1 89 ? 25.301 -14.776 -63.307 1.00 53.75 89 THR A C 1
ATOM 704 O O . THR A 1 89 ? 25.506 -15.150 -62.149 1.00 53.75 89 THR A O 1
ATOM 707 N N . ARG A 1 90 ? 24.893 -15.631 -64.245 1.00 51.38 90 ARG A N 1
ATOM 708 C CA . ARG A 1 90 ? 24.786 -17.074 -63.995 1.00 51.38 90 ARG A CA 1
ATOM 709 C C . ARG A 1 90 ? 26.058 -17.643 -63.348 1.00 51.38 90 ARG A C 1
ATOM 711 O O . ARG A 1 90 ? 25.977 -18.623 -62.619 1.00 51.38 90 ARG A O 1
ATOM 718 N N . LYS A 1 91 ? 27.225 -17.037 -63.609 1.00 54.88 91 LYS A N 1
ATOM 719 C CA . LYS A 1 91 ? 28.508 -17.385 -62.991 1.00 54.88 91 LYS A CA 1
ATOM 720 C C . LYS A 1 91 ? 28.544 -17.001 -61.508 1.00 54.88 91 LYS A C 1
ATOM 722 O O . LYS A 1 91 ? 28.895 -17.855 -60.710 1.00 54.88 91 LYS A O 1
ATOM 727 N N . THR A 1 92 ? 28.113 -15.794 -61.143 1.00 58.06 92 THR A N 1
ATOM 728 C CA . THR A 1 92 ? 28.041 -15.310 -59.751 1.00 58.06 92 THR A CA 1
ATOM 729 C C . THR A 1 92 ? 27.118 -16.179 -58.896 1.00 58.06 92 THR A C 1
ATOM 731 O O . THR A 1 92 ? 27.543 -16.697 -57.866 1.00 58.06 92 THR A O 1
ATOM 734 N N . ILE A 1 93 ? 25.897 -16.450 -59.374 1.00 58.06 93 ILE A N 1
ATOM 735 C CA . ILE A 1 93 ? 24.938 -17.325 -58.674 1.00 58.06 93 ILE A CA 1
ATOM 736 C C . ILE A 1 93 ? 25.480 -18.756 -58.584 1.00 58.06 93 ILE A C 1
ATOM 738 O O . ILE A 1 93 ? 25.406 -19.392 -57.537 1.00 58.06 93 ILE A O 1
ATOM 742 N N . LYS A 1 94 ? 26.100 -19.268 -59.654 1.00 57.91 94 LYS A N 1
ATOM 743 C CA . LYS A 1 94 ? 26.724 -20.596 -59.635 1.00 57.91 94 LYS A CA 1
ATOM 744 C C . LYS A 1 94 ? 27.877 -20.680 -58.630 1.00 57.91 94 LYS A C 1
ATOM 746 O O . LYS A 1 94 ? 27.997 -21.708 -57.976 1.00 57.91 94 LYS A O 1
ATOM 751 N N . THR A 1 95 ? 28.700 -19.642 -58.488 1.00 60.59 95 THR A N 1
ATOM 752 C CA . THR A 1 95 ? 29.780 -19.594 -57.489 1.00 60.59 95 THR A CA 1
ATOM 753 C C . THR A 1 95 ? 29.223 -19.542 -56.068 1.00 60.59 95 THR A C 1
ATOM 755 O O . THR A 1 95 ? 29.659 -20.324 -55.230 1.00 60.59 95 THR A O 1
ATOM 758 N N . ALA A 1 96 ? 28.208 -18.712 -55.814 1.00 58.94 96 ALA A N 1
ATOM 759 C CA . ALA A 1 96 ? 27.540 -18.631 -54.515 1.00 58.94 96 ALA A CA 1
ATOM 760 C C . ALA A 1 96 ? 26.954 -19.994 -54.096 1.00 58.94 96 ALA A C 1
ATOM 762 O O . ALA A 1 96 ? 27.179 -20.477 -52.990 1.00 58.94 96 ALA A O 1
ATOM 763 N N . LEU A 1 97 ? 26.302 -20.686 -55.030 1.00 58.38 97 LEU A N 1
ATOM 764 C CA . LEU A 1 97 ? 25.747 -22.021 -54.801 1.00 58.38 97 LEU A CA 1
ATOM 765 C C . LEU A 1 97 ? 26.824 -23.114 -54.680 1.00 58.38 97 LEU A C 1
ATOM 767 O O . LEU A 1 97 ? 26.636 -24.091 -53.957 1.00 58.38 97 LEU A O 1
ATOM 771 N N . LEU A 1 98 ? 27.972 -22.966 -55.352 1.00 58.53 98 LEU A N 1
ATOM 772 C CA . LEU A 1 98 ? 29.133 -23.839 -55.148 1.00 58.53 98 LEU A CA 1
ATOM 773 C C . LEU A 1 98 ? 29.760 -23.644 -53.759 1.00 58.53 98 LEU A C 1
ATOM 775 O O . LEU A 1 98 ? 30.165 -24.632 -53.153 1.00 58.53 98 LEU A O 1
ATOM 779 N N . ALA A 1 99 ? 29.787 -22.416 -53.237 1.00 56.75 99 ALA A N 1
ATOM 780 C CA . ALA A 1 99 ? 30.258 -22.126 -51.884 1.00 56.75 99 ALA A CA 1
ATOM 781 C C . ALA A 1 99 ? 29.336 -22.749 -50.820 1.00 56.75 99 ALA A C 1
ATOM 783 O O . ALA A 1 99 ? 29.818 -23.425 -49.914 1.00 56.75 99 ALA A O 1
ATOM 784 N N . VAL A 1 100 ? 28.013 -22.647 -51.003 1.00 55.31 100 VAL A N 1
ATOM 785 C CA . VAL A 1 100 ? 27.017 -23.375 -50.186 1.00 55.31 100 VAL A CA 1
ATOM 786 C C . VAL A 1 100 ? 27.169 -24.895 -50.334 1.00 55.31 100 VAL A C 1
ATOM 788 O O . VAL A 1 100 ? 26.928 -25.659 -49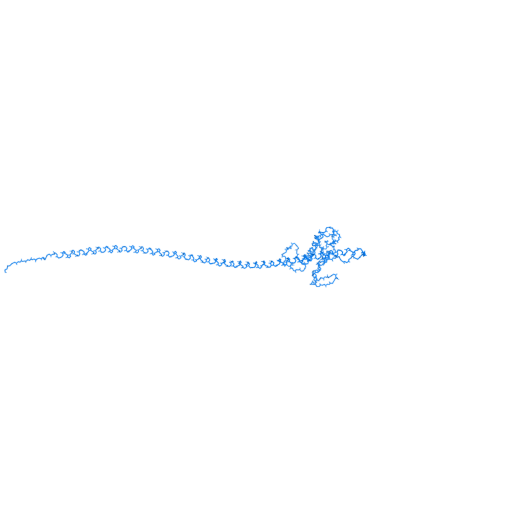.407 1.00 55.31 100 VAL A O 1
ATOM 791 N N . ARG A 1 101 ? 27.609 -25.392 -51.494 1.00 54.03 101 ARG A N 1
ATOM 792 C CA . ARG A 1 101 ? 27.927 -26.817 -51.661 1.00 54.03 101 ARG A CA 1
ATOM 793 C C . ARG A 1 101 ? 29.186 -27.230 -50.883 1.00 54.03 101 ARG A C 1
ATOM 795 O O . ARG A 1 101 ? 29.204 -28.354 -50.391 1.00 54.03 101 ARG A O 1
ATOM 802 N N . ALA A 1 102 ? 30.198 -26.369 -50.787 1.00 53.00 102 ALA A N 1
ATOM 803 C CA . ALA A 1 102 ? 31.448 -26.641 -50.073 1.00 53.00 102 ALA A CA 1
ATOM 804 C C . ALA A 1 102 ? 31.311 -26.527 -48.541 1.00 53.00 102 ALA A C 1
ATOM 806 O O . ALA A 1 102 ? 32.054 -27.179 -47.813 1.00 53.00 102 ALA A O 1
ATOM 807 N N . SER A 1 103 ? 30.337 -25.758 -48.038 1.00 48.62 103 SER A N 1
ATOM 808 C CA . SER A 1 103 ? 30.127 -25.548 -46.597 1.00 48.62 103 SER A CA 1
ATOM 809 C C . SER A 1 103 ? 29.773 -26.814 -45.808 1.00 48.62 103 SER A C 1
ATOM 811 O O . SER A 1 103 ? 29.998 -26.841 -44.605 1.00 48.62 103 SER A O 1
ATOM 813 N N . TYR A 1 104 ? 29.250 -27.855 -46.465 1.00 50.38 104 TYR A N 1
ATOM 814 C CA . TYR A 1 104 ? 28.832 -29.110 -45.824 1.00 50.38 104 TYR A CA 1
ATOM 815 C C . TYR A 1 104 ? 29.885 -30.237 -45.877 1.00 50.38 104 TYR A C 1
ATOM 817 O O . TYR A 1 104 ? 29.629 -31.310 -45.341 1.00 50.38 104 TYR A O 1
ATOM 825 N N . ASP A 1 105 ? 31.057 -30.007 -46.488 1.00 47.88 105 ASP A N 1
ATOM 826 C CA . ASP A 1 105 ? 32.153 -30.994 -46.602 1.00 47.88 105 ASP A CA 1
ATOM 827 C C . ASP A 1 105 ? 33.368 -30.657 -45.689 1.00 47.88 105 ASP A C 1
ATOM 829 O O . ASP A 1 105 ? 34.487 -31.108 -45.934 1.00 47.88 105 ASP A O 1
ATOM 833 N N . ASP A 1 106 ? 33.161 -29.866 -44.624 1.00 46.16 106 ASP A N 1
ATOM 834 C CA . ASP A 1 106 ? 34.132 -29.527 -43.554 1.00 46.16 106 ASP A CA 1
ATOM 835 C C . ASP A 1 106 ? 35.444 -28.821 -43.984 1.00 46.16 106 ASP A C 1
ATOM 837 O O . ASP A 1 106 ? 36.348 -28.610 -43.170 1.00 46.16 106 ASP A O 1
ATOM 841 N N . GLN A 1 107 ? 35.575 -28.402 -45.249 1.00 46.53 107 GLN A N 1
ATOM 842 C CA . GLN A 1 107 ? 36.755 -27.698 -45.774 1.00 46.53 107 GLN A CA 1
ATOM 843 C C . GLN A 1 107 ? 36.358 -26.627 -46.802 1.00 46.53 107 GLN A C 1
ATOM 845 O O . GLN A 1 107 ? 35.620 -26.901 -47.747 1.00 46.53 107 GLN A O 1
ATOM 850 N N . TYR A 1 108 ? 36.871 -25.403 -46.632 1.00 44.34 108 TYR A N 1
ATOM 851 C CA . TYR A 1 108 ? 36.738 -24.321 -47.614 1.00 44.34 108 TYR A CA 1
ATOM 852 C C . TYR A 1 108 ? 37.815 -24.460 -48.696 1.00 44.34 108 TYR A C 1
ATOM 854 O O . TYR A 1 108 ? 38.897 -24.980 -48.423 1.00 44.34 108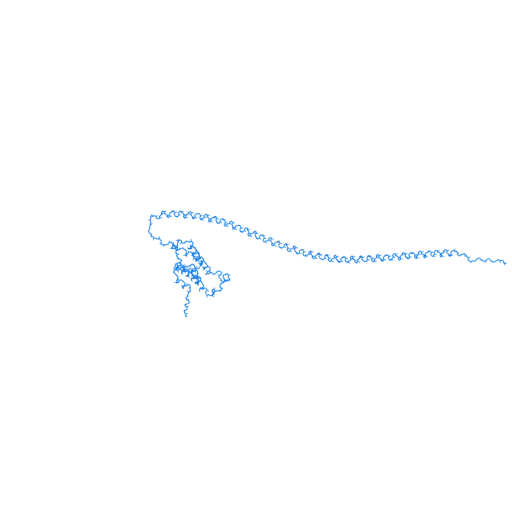 TYR A O 1
ATOM 862 N N . VAL A 1 109 ? 37.523 -23.991 -49.909 1.00 45.78 109 VAL A N 1
ATOM 863 C CA . VAL A 1 109 ? 38.493 -23.887 -51.003 1.00 45.78 109 VAL A CA 1
ATOM 864 C C . VAL A 1 109 ? 38.600 -22.412 -51.377 1.00 45.78 109 VAL A C 1
ATOM 866 O O . VAL A 1 109 ? 37.571 -21.798 -51.662 1.00 45.78 109 VAL A O 1
ATOM 869 N N . ASP A 1 110 ? 39.801 -21.841 -51.313 1.00 45.69 110 ASP A N 1
ATOM 870 C CA . ASP A 1 110 ? 40.033 -20.431 -51.635 1.00 45.69 110 ASP A CA 1
ATOM 871 C C . ASP A 1 110 ? 40.033 -20.145 -53.147 1.00 45.69 110 ASP A C 1
ATOM 873 O O . ASP A 1 110 ? 39.747 -21.009 -53.982 1.00 45.69 110 ASP A O 1
ATOM 877 N N . VAL A 1 111 ? 40.311 -18.886 -53.494 1.00 38.66 111 VAL A N 1
ATOM 878 C CA . VAL A 1 111 ? 40.304 -18.371 -54.871 1.00 38.66 111 VAL A CA 1
ATOM 879 C C . VAL A 1 111 ? 41.322 -19.054 -55.789 1.00 38.66 111 VAL A C 1
ATOM 881 O O . VAL A 1 111 ? 41.116 -19.051 -57.005 1.00 38.66 111 VAL A O 1
ATOM 884 N N . ASP A 1 112 ? 42.348 -19.693 -55.222 1.00 41.66 112 ASP A N 1
ATOM 885 C CA . ASP A 1 112 ? 43.407 -20.401 -55.943 1.00 41.66 112 ASP A CA 1
ATOM 886 C C . ASP A 1 112 ? 43.165 -21.921 -56.008 1.00 41.66 112 ASP A C 1
ATOM 888 O O . ASP A 1 112 ? 43.903 -22.654 -56.669 1.00 41.66 112 ASP A O 1
ATOM 892 N N . GLY A 1 113 ? 42.077 -22.407 -55.398 1.00 43.00 113 GLY A N 1
ATOM 893 C CA . GLY A 1 113 ? 41.739 -23.829 -55.371 1.00 43.00 113 GLY A CA 1
ATOM 894 C C . GLY A 1 113 ? 42.366 -24.593 -54.201 1.00 43.00 113 GLY A C 1
ATOM 895 O O . GLY A 1 113 ? 42.263 -25.825 -54.163 1.00 43.00 113 GLY A O 1
ATOM 896 N N . GLU A 1 114 ? 42.987 -23.894 -53.249 1.00 41.88 114 GLU A N 1
ATOM 897 C CA . GLU A 1 114 ? 43.666 -24.475 -52.092 1.00 41.88 114 GLU A CA 1
ATOM 898 C C . GLU A 1 114 ? 42.696 -24.679 -50.919 1.00 41.88 114 GLU A C 1
ATOM 900 O O . GLU A 1 114 ? 41.745 -23.923 -50.709 1.00 41.88 114 GLU A O 1
ATOM 905 N N . ARG A 1 115 ? 42.902 -25.756 -50.149 1.00 52.53 115 ARG A N 1
ATOM 906 C CA . ARG A 1 115 ? 42.008 -26.143 -49.042 1.00 52.53 115 ARG A CA 1
ATOM 907 C C . ARG A 1 115 ? 42.393 -25.409 -47.760 1.00 52.53 115 ARG A C 1
ATOM 909 O O . ARG A 1 115 ? 43.519 -25.560 -47.290 1.00 52.53 115 ARG A O 1
ATOM 916 N N . VAL A 1 116 ? 41.444 -24.715 -47.129 1.00 49.12 116 VAL A N 1
ATOM 917 C CA . VAL A 1 116 ? 41.708 -23.854 -45.961 1.00 49.12 116 VAL A CA 1
ATOM 918 C C . VAL A 1 116 ? 40.784 -24.145 -44.762 1.00 49.12 116 VAL A C 1
ATOM 920 O O . VAL A 1 116 ? 39.582 -24.373 -44.947 1.00 49.12 116 VAL A O 1
ATOM 923 N N . PRO A 1 117 ? 41.311 -24.120 -43.513 1.00 46.22 117 PRO A N 1
ATOM 924 C CA . PRO A 1 117 ? 40.517 -24.285 -42.294 1.00 46.22 117 PRO A CA 1
ATOM 925 C C . PRO A 1 117 ? 39.535 -23.134 -42.037 1.00 46.22 117 PRO A C 1
ATOM 927 O O . PRO A 1 117 ? 39.866 -21.955 -42.139 1.00 46.22 117 PRO A O 1
ATOM 930 N N . TRP A 1 118 ? 38.332 -23.497 -41.594 1.00 46.84 118 TRP A N 1
ATOM 931 C CA . TRP A 1 118 ? 37.150 -22.630 -41.560 1.00 46.84 118 TRP A CA 1
ATOM 932 C C . TRP A 1 118 ? 37.298 -21.343 -40.725 1.00 46.84 118 TRP A C 1
ATOM 934 O O . TRP A 1 118 ? 36.828 -20.286 -41.135 1.00 46.84 118 TRP A O 1
ATOM 944 N N . LYS A 1 119 ? 37.996 -21.391 -39.580 1.00 41.81 119 LYS A N 1
ATOM 945 C CA . LYS A 1 119 ? 38.156 -20.234 -38.669 1.00 41.81 119 LYS A CA 1
ATOM 946 C C . LYS A 1 119 ? 38.892 -19.034 -39.281 1.00 41.81 119 LYS A C 1
ATOM 948 O O . LYS A 1 119 ? 38.798 -17.946 -38.728 1.00 41.81 119 LYS A O 1
ATOM 953 N N . LEU A 1 120 ? 39.617 -19.229 -40.382 1.00 43.28 120 LEU A N 1
ATOM 954 C CA . LEU A 1 120 ? 40.389 -18.183 -41.059 1.00 43.28 120 LEU A CA 1
ATOM 955 C C . LEU A 1 120 ? 39.656 -17.567 -42.265 1.00 43.28 120 LEU A C 1
ATOM 957 O O . LEU A 1 120 ? 40.143 -16.590 -42.815 1.00 43.28 120 LEU A O 1
ATOM 961 N N . ALA A 1 121 ? 38.497 -18.102 -42.665 1.00 47.34 121 ALA A N 1
ATOM 962 C CA . ALA A 1 121 ? 37.813 -17.741 -43.915 1.00 47.34 121 ALA A CA 1
ATOM 963 C C . ALA A 1 121 ? 36.571 -16.845 -43.726 1.00 47.34 121 ALA A C 1
ATOM 965 O O . ALA A 1 121 ? 35.753 -16.747 -44.634 1.00 47.34 121 ALA A O 1
ATOM 966 N N . LEU A 1 122 ? 36.376 -16.267 -42.537 1.00 40.78 122 LEU A N 1
ATOM 967 C CA . LEU A 1 122 ? 35.123 -15.621 -42.122 1.00 40.78 122 LEU A CA 1
ATOM 968 C C . LEU A 1 122 ? 34.929 -14.146 -42.542 1.00 40.78 122 LEU A C 1
ATOM 970 O O . LEU A 1 122 ? 33.790 -13.817 -42.848 1.00 40.78 122 LEU A O 1
ATOM 974 N N . PRO A 1 123 ? 35.943 -13.256 -42.584 1.00 35.25 123 PRO A N 1
ATOM 975 C CA . PRO A 1 123 ? 35.678 -11.831 -42.835 1.00 35.25 123 PRO A CA 1
ATOM 976 C C . PRO A 1 123 ? 35.391 -11.456 -44.301 1.00 35.25 123 PRO A C 1
ATOM 978 O O . PRO A 1 123 ? 34.668 -10.499 -44.536 1.00 35.25 123 PRO A O 1
ATOM 981 N N . ASP A 1 124 ? 35.890 -12.219 -45.283 1.00 48.59 124 ASP A N 1
ATOM 982 C CA . ASP A 1 124 ? 35.941 -11.783 -46.698 1.00 48.59 124 ASP A CA 1
ATOM 983 C C . ASP A 1 124 ? 34.832 -12.391 -47.595 1.00 48.59 124 ASP A C 1
ATOM 985 O O . ASP A 1 124 ? 34.928 -12.420 -48.826 1.00 48.59 124 ASP A O 1
ATOM 989 N N . ARG A 1 125 ? 33.787 -12.987 -47.006 1.00 52.25 125 ARG A N 1
ATOM 990 C CA . ARG A 1 125 ? 33.047 -14.084 -47.663 1.00 52.25 125 ARG A CA 1
ATOM 991 C C . ARG A 1 125 ? 31.886 -13.714 -48.589 1.00 52.25 125 ARG A C 1
ATOM 993 O O . ARG A 1 125 ? 31.497 -14.570 -49.390 1.00 52.25 125 ARG A O 1
ATOM 1000 N N . ALA A 1 126 ? 31.361 -12.491 -48.548 1.00 48.53 126 ALA A N 1
ATOM 1001 C CA . ALA A 1 126 ? 30.258 -12.068 -49.424 1.00 48.53 126 ALA A CA 1
ATOM 1002 C C . ALA A 1 126 ? 30.527 -10.775 -50.213 1.00 48.53 126 ALA A C 1
ATOM 1004 O O . ALA A 1 126 ? 29.773 -10.463 -51.136 1.00 48.53 126 ALA A O 1
ATOM 1005 N N . ASP A 1 127 ? 31.609 -10.057 -49.909 1.00 49.09 127 ASP A N 1
ATOM 1006 C CA . ASP A 1 127 ? 31.935 -8.787 -50.572 1.00 49.09 127 ASP A CA 1
ATOM 1007 C C . ASP A 1 127 ? 32.415 -8.984 -52.018 1.00 49.09 127 ASP A C 1
ATOM 1009 O O . ASP A 1 127 ? 32.150 -8.152 -52.881 1.00 49.09 127 ASP A O 1
ATOM 1013 N N . TRP A 1 128 ? 32.944 -10.165 -52.358 1.00 54.28 128 TRP A N 1
ATOM 1014 C CA . TRP A 1 128 ? 33.278 -10.534 -53.744 1.00 54.28 128 TRP A CA 1
ATOM 1015 C C . TRP A 1 128 ? 32.065 -10.597 -54.693 1.00 54.28 128 TRP A C 1
ATOM 1017 O O . TRP A 1 128 ? 32.242 -10.632 -55.913 1.00 54.28 128 TRP A O 1
ATOM 1027 N N . ILE A 1 129 ? 30.833 -10.640 -54.167 1.00 50.78 129 ILE A N 1
ATOM 1028 C CA . ILE A 1 129 ? 29.611 -10.524 -54.982 1.00 50.78 129 ILE A CA 1
ATOM 1029 C C . ILE A 1 129 ? 29.470 -9.094 -55.534 1.00 50.78 129 ILE A C 1
ATOM 1031 O O . ILE A 1 129 ? 28.830 -8.912 -56.571 1.00 50.78 129 ILE A O 1
ATOM 1035 N N . VAL A 1 130 ? 30.097 -8.113 -54.877 1.00 47.88 130 VAL A N 1
ATOM 1036 C CA . VAL A 1 130 ? 30.037 -6.681 -55.195 1.00 47.88 130 VAL A CA 1
ATOM 1037 C C . VAL A 1 130 ? 31.354 -6.171 -55.817 1.00 47.88 130 VAL A C 1
ATOM 1039 O O . VAL A 1 130 ? 31.301 -5.353 -56.728 1.00 47.88 130 VAL A O 1
ATOM 1042 N N . ASP A 1 131 ? 32.514 -6.721 -55.437 1.00 44.03 131 ASP A N 1
ATOM 1043 C CA . ASP A 1 131 ? 33.846 -6.134 -55.713 1.00 44.03 131 ASP A CA 1
ATOM 1044 C C . ASP A 1 131 ? 34.622 -6.698 -56.922 1.00 44.03 131 ASP A C 1
ATOM 1046 O O . ASP A 1 131 ? 35.838 -6.894 -56.870 1.00 44.03 131 ASP A O 1
ATOM 1050 N N . ARG A 1 132 ? 33.977 -6.973 -58.059 1.00 41.41 132 ARG A N 1
ATOM 1051 C CA . ARG A 1 132 ? 34.719 -7.438 -59.248 1.00 41.41 132 ARG A CA 1
ATOM 1052 C C . ARG A 1 132 ? 34.663 -6.463 -60.412 1.00 41.41 132 ARG A C 1
ATOM 1054 O O . ARG A 1 132 ? 34.079 -6.829 -61.420 1.00 41.41 132 ARG A O 1
ATOM 1061 N N . ASP A 1 133 ? 35.356 -5.328 -60.298 1.00 40.31 133 ASP A N 1
ATOM 1062 C CA . ASP A 1 133 ? 35.765 -4.497 -61.444 1.00 40.31 133 ASP A CA 1
ATOM 1063 C C . ASP A 1 133 ? 36.966 -3.586 -61.131 1.00 40.31 133 ASP A C 1
ATOM 1065 O O . ASP A 1 133 ? 36.807 -2.387 -60.951 1.00 40.31 133 ASP A O 1
ATOM 1069 N N . ASP A 1 134 ? 38.193 -4.126 -61.123 1.00 40.53 134 ASP A N 1
ATOM 1070 C CA . ASP A 1 134 ? 39.388 -3.254 -61.132 1.00 40.53 134 ASP A CA 1
ATOM 1071 C C . ASP A 1 134 ? 40.576 -3.777 -61.965 1.00 40.53 134 ASP A C 1
ATOM 1073 O O . ASP A 1 134 ? 41.727 -3.400 -61.769 1.00 40.53 134 ASP A O 1
ATOM 1077 N N . ALA A 1 135 ? 40.341 -4.682 -62.927 1.00 34.09 135 ALA A N 1
ATOM 1078 C CA . ALA A 1 135 ? 41.450 -5.316 -63.660 1.00 34.09 135 ALA A CA 1
ATOM 1079 C C . ALA A 1 135 ? 41.271 -5.477 -65.181 1.00 34.09 135 ALA A C 1
ATOM 1081 O O . ALA A 1 135 ? 41.882 -6.371 -65.769 1.00 34.09 135 ALA A O 1
ATOM 1082 N N . SER A 1 136 ? 40.463 -4.662 -65.871 1.00 38.00 136 SER A N 1
ATOM 1083 C CA . SER A 1 136 ? 40.339 -4.810 -67.341 1.00 38.00 136 SER A CA 1
ATOM 1084 C C . SER A 1 136 ? 40.163 -3.547 -68.180 1.00 38.00 136 SER A C 1
ATOM 1086 O O . SER A 1 136 ? 39.730 -3.649 -69.323 1.00 38.00 136 SER A O 1
ATOM 1088 N N . ILE A 1 137 ? 40.602 -2.380 -67.710 1.00 38.66 137 ILE A N 1
ATOM 1089 C CA . ILE A 1 137 ? 40.719 -1.204 -68.587 1.00 38.66 137 ILE A CA 1
ATOM 1090 C C . ILE A 1 137 ? 42.185 -0.769 -68.646 1.00 38.66 137 ILE A C 1
ATOM 1092 O O . ILE A 1 137 ? 42.614 0.193 -68.024 1.00 38.66 137 ILE A O 1
ATOM 1096 N N . ARG A 1 138 ? 42.982 -1.543 -69.389 1.00 40.00 138 ARG A N 1
ATOM 1097 C CA . ARG A 1 138 ? 44.182 -1.031 -70.058 1.00 40.00 138 ARG A CA 1
ATOM 1098 C C . ARG A 1 138 ? 43.875 -1.020 -71.547 1.00 40.00 138 ARG A C 1
ATOM 1100 O O . ARG A 1 138 ? 43.727 -2.082 -72.147 1.00 40.00 138 ARG A O 1
ATOM 1107 N N . GLY A 1 139 ? 43.748 0.176 -72.096 1.00 31.44 139 GLY A N 1
ATOM 1108 C CA . GLY A 1 139 ? 43.531 0.425 -73.511 1.00 31.44 139 GLY A CA 1
ATOM 1109 C C . GLY A 1 139 ? 43.575 1.924 -73.754 1.00 31.44 139 GLY A C 1
ATOM 1110 O O . GLY A 1 139 ? 42.548 2.573 -73.627 1.00 31.44 139 GLY A O 1
ATOM 1111 N N . ASP A 1 140 ? 44.796 2.407 -73.985 1.00 43.78 140 ASP A N 1
ATOM 1112 C CA . ASP A 1 140 ? 45.195 3.525 -74.843 1.00 43.78 140 ASP A CA 1
ATOM 1113 C C . ASP A 1 140 ? 44.246 4.730 -74.917 1.00 43.78 140 ASP A C 1
ATOM 1115 O O . ASP A 1 140 ? 43.263 4.677 -75.643 1.00 43.78 140 ASP A O 1
ATOM 1119 N N . ASP A 1 141 ? 44.587 5.803 -74.191 1.00 40.00 141 ASP A N 1
ATOM 1120 C CA . ASP A 1 141 ? 44.426 7.219 -74.585 1.00 40.00 141 ASP A CA 1
ATOM 1121 C C . ASP A 1 141 ? 44.991 8.113 -73.452 1.00 40.00 141 ASP A C 1
ATOM 1123 O O . ASP A 1 141 ? 44.282 8.826 -72.736 1.00 40.00 141 ASP A O 1
ATOM 1127 N N . GLU A 1 142 ? 46.304 8.021 -73.227 1.00 48.50 142 GLU A N 1
ATOM 1128 C CA . GLU A 1 142 ? 47.031 8.938 -72.344 1.00 48.50 142 GLU A CA 1
ATOM 1129 C C . GLU A 1 142 ? 47.307 10.223 -73.127 1.00 48.50 142 GLU A C 1
ATOM 1131 O O . GLU A 1 142 ? 48.069 10.185 -74.084 1.00 48.50 142 GLU A O 1
ATOM 1136 N N . ASP A 1 143 ? 46.594 11.306 -72.795 1.00 46.44 143 ASP A N 1
ATOM 1137 C CA . ASP A 1 143 ? 47.134 12.682 -72.721 1.00 46.44 143 ASP A CA 1
ATOM 1138 C C . ASP A 1 143 ? 46.038 13.747 -72.460 1.00 46.44 143 ASP A C 1
ATOM 1140 O O . ASP A 1 143 ? 46.366 14.852 -72.038 1.00 46.44 143 ASP A O 1
ATOM 1144 N N . ASP A 1 144 ? 44.738 13.425 -72.590 1.00 47.50 144 ASP A N 1
ATOM 1145 C CA . ASP A 1 144 ? 43.623 14.368 -72.297 1.00 47.50 144 ASP A CA 1
ATOM 1146 C C . ASP A 1 144 ? 42.758 13.956 -71.076 1.00 47.50 144 ASP A C 1
ATOM 1148 O O . ASP A 1 144 ? 41.953 14.729 -70.554 1.00 47.50 144 ASP A O 1
ATOM 1152 N N . ALA A 1 145 ? 42.946 12.734 -70.558 1.00 50.19 145 ALA A N 1
ATOM 1153 C CA . ALA A 1 145 ? 42.253 12.219 -69.368 1.00 50.19 145 ALA A CA 1
ATOM 1154 C C . ALA A 1 145 ? 42.885 12.675 -68.035 1.00 50.19 145 ALA A C 1
ATOM 1156 O O . ALA A 1 145 ? 42.220 12.675 -67.000 1.00 50.19 145 ALA A O 1
ATOM 1157 N N . SER A 1 146 ? 44.154 13.103 -68.050 1.00 51.12 146 SER A N 1
ATOM 1158 C CA . SER A 1 146 ? 44.902 13.480 -66.839 1.00 51.12 146 SER A CA 1
ATOM 1159 C C . SER A 1 146 ? 44.300 14.682 -66.105 1.00 51.12 146 SER A C 1
ATOM 1161 O O . SER A 1 146 ? 44.349 14.714 -64.883 1.00 51.12 146 SER A O 1
ATOM 1163 N N . ILE A 1 147 ? 43.731 15.658 -66.821 1.00 51.56 147 ILE A N 1
ATOM 1164 C CA . ILE A 1 147 ? 43.256 16.915 -66.216 1.00 51.56 147 ILE A CA 1
ATOM 1165 C C . ILE A 1 147 ? 41.873 16.742 -65.565 1.00 51.56 147 ILE A C 1
ATOM 1167 O O . ILE A 1 147 ? 41.619 17.317 -64.513 1.00 51.56 147 ILE A O 1
ATOM 1171 N N . LYS A 1 148 ? 40.989 15.911 -66.136 1.00 56.06 148 LYS A N 1
ATOM 1172 C CA . LYS A 1 148 ? 39.678 15.602 -65.527 1.00 56.06 148 LYS A CA 1
ATOM 1173 C C . LYS A 1 148 ? 39.799 14.712 -64.292 1.00 56.06 148 LYS A C 1
ATOM 1175 O O . LYS A 1 148 ? 39.082 14.928 -63.323 1.00 56.06 148 LYS A O 1
ATOM 1180 N N . ASN A 1 149 ? 40.735 13.762 -64.308 1.00 61.50 149 ASN A N 1
ATOM 1181 C CA . ASN A 1 149 ? 40.971 12.879 -63.168 1.00 61.50 149 ASN A CA 1
ATOM 1182 C C . ASN A 1 149 ? 41.399 13.656 -61.912 1.00 61.50 149 ASN A C 1
ATOM 1184 O O . ASN A 1 149 ? 40.979 13.297 -60.817 1.00 61.50 149 ASN A O 1
ATOM 1188 N N . ASP A 1 150 ? 42.179 14.731 -62.051 1.00 68.31 150 ASP A N 1
ATOM 1189 C CA . ASP A 1 150 ? 42.607 15.550 -60.909 1.00 68.31 150 ASP A CA 1
ATOM 1190 C C . ASP A 1 150 ? 41.443 16.340 -60.275 1.00 68.31 150 ASP A C 1
ATOM 1192 O O . ASP A 1 150 ? 41.344 16.415 -59.046 1.00 68.31 150 ASP A O 1
ATOM 1196 N N . ASP A 1 151 ? 40.524 16.878 -61.086 1.00 75.62 151 ASP A N 1
ATOM 1197 C CA . ASP A 1 151 ? 39.323 17.584 -60.609 1.00 75.62 151 ASP A CA 1
ATOM 1198 C C . ASP A 1 151 ? 38.317 16.627 -59.937 1.00 75.62 151 ASP A C 1
ATOM 1200 O O . ASP A 1 151 ? 37.741 16.947 -58.886 1.00 75.62 151 ASP A O 1
ATOM 1204 N N . ASP A 1 152 ? 38.145 15.425 -60.496 1.00 81.44 152 ASP A N 1
ATOM 1205 C CA . ASP A 1 152 ? 37.295 14.371 -59.932 1.00 81.44 152 ASP A CA 1
ATOM 1206 C C . ASP A 1 152 ? 37.879 13.829 -58.613 1.00 81.44 152 ASP A C 1
ATOM 1208 O O . ASP A 1 152 ? 37.154 13.658 -57.628 1.00 81.44 152 ASP A O 1
ATOM 1212 N N . LEU A 1 153 ? 39.204 13.643 -58.541 1.00 80.38 153 LEU A N 1
ATOM 1213 C CA . LEU A 1 153 ? 39.911 13.264 -57.312 1.00 80.38 153 LEU A CA 1
ATOM 1214 C C . LEU A 1 153 ? 39.807 14.343 -56.229 1.00 80.38 153 LEU A C 1
ATOM 1216 O O . LEU A 1 153 ? 39.609 14.021 -55.055 1.00 80.38 153 LEU A O 1
ATOM 1220 N N . SER A 1 154 ? 39.918 15.619 -56.607 1.00 83.88 154 SER A N 1
ATOM 1221 C CA . SER A 1 154 ? 39.751 16.746 -55.685 1.00 83.88 154 SER A CA 1
ATOM 1222 C C . SER A 1 154 ? 38.333 16.782 -55.099 1.00 83.88 154 SER A C 1
ATOM 1224 O O . SER A 1 154 ? 38.160 16.888 -53.882 1.00 83.88 154 SER A O 1
ATOM 1226 N N . SER A 1 155 ? 37.319 16.588 -55.946 1.00 87.50 155 SER A N 1
ATOM 1227 C CA . SER A 1 155 ? 35.909 16.543 -55.537 1.00 87.50 155 SER A CA 1
ATOM 1228 C C . SER A 1 155 ? 35.609 15.359 -54.612 1.00 87.50 155 SER A C 1
ATOM 1230 O O . SER A 1 155 ? 34.986 15.534 -53.563 1.00 87.50 155 SER A O 1
ATOM 1232 N N . LEU A 1 156 ? 36.115 14.166 -54.943 1.00 90.88 156 LEU A N 1
ATOM 1233 C CA . LEU A 1 156 ? 36.008 12.975 -54.094 1.00 90.88 156 LEU A CA 1
ATOM 1234 C C . LEU A 1 156 ? 36.681 13.177 -52.736 1.00 90.88 156 LEU A C 1
ATOM 1236 O O . LEU A 1 156 ? 36.134 12.777 -51.711 1.00 90.88 156 LEU A O 1
ATOM 1240 N N . LYS A 1 157 ? 37.847 13.828 -52.704 1.00 90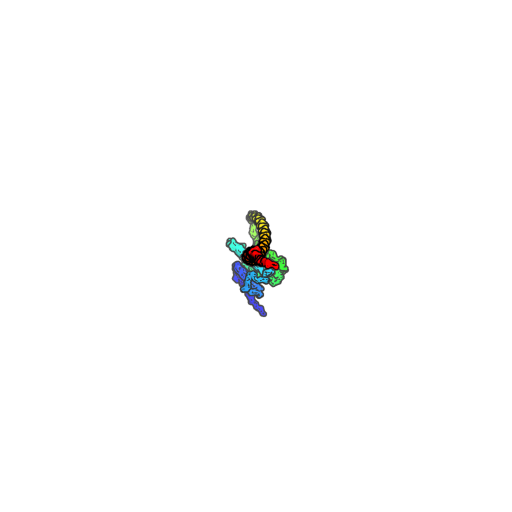.94 157 LYS A N 1
ATOM 1241 C CA . LYS A 1 157 ? 38.551 14.121 -51.454 1.00 90.94 157 LYS A CA 1
ATOM 1242 C C . LYS A 1 157 ? 37.728 15.029 -50.538 1.00 9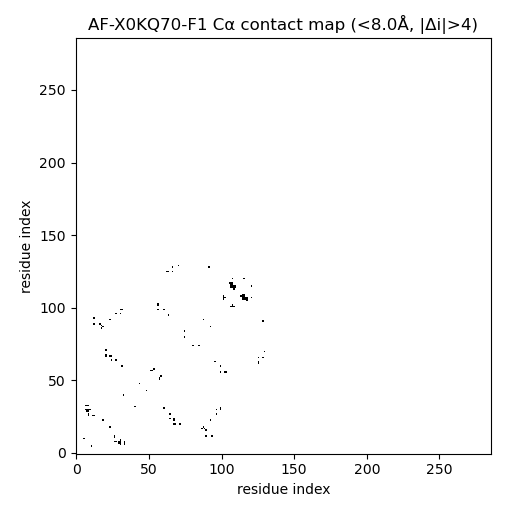0.94 157 LYS A C 1
ATOM 1244 O O . LYS A 1 157 ? 37.617 14.739 -49.350 1.00 90.94 157 LYS A O 1
ATOM 1249 N N . THR A 1 158 ? 37.127 16.090 -51.078 1.00 91.69 158 THR A N 1
ATOM 1250 C CA . THR A 1 158 ? 36.242 16.973 -50.300 1.00 91.69 158 THR A CA 1
ATOM 1251 C C . THR A 1 158 ? 34.998 16.236 -49.798 1.00 91.69 158 THR A C 1
ATOM 1253 O O . THR A 1 158 ? 34.588 16.432 -48.655 1.00 91.69 158 THR A O 1
ATOM 1256 N N . GLU A 1 159 ? 34.416 15.352 -50.610 1.00 93.19 159 GLU A N 1
ATOM 1257 C CA . GLU A 1 159 ? 33.272 14.535 -50.192 1.00 93.19 159 GLU A CA 1
ATOM 1258 C C . GLU A 1 159 ? 33.646 13.566 -49.058 1.00 93.19 159 GLU A C 1
ATOM 1260 O O . GLU A 1 159 ? 32.920 13.466 -48.070 1.00 93.19 159 GLU A O 1
ATOM 1265 N N . ILE A 1 160 ? 34.817 12.924 -49.133 1.00 92.06 160 ILE A N 1
ATOM 1266 C CA . ILE A 1 160 ? 35.342 12.067 -48.058 1.00 92.06 160 ILE A CA 1
ATOM 1267 C C . ILE A 1 160 ? 35.543 12.868 -46.767 1.00 92.06 160 ILE A C 1
ATOM 1269 O O . ILE A 1 160 ? 35.150 12.406 -45.696 1.00 92.06 160 ILE A O 1
ATOM 1273 N N . GLU A 1 161 ? 36.128 14.065 -46.844 1.00 93.44 161 GLU A N 1
ATOM 1274 C CA . GLU A 1 161 ? 36.323 14.938 -45.678 1.00 93.44 161 GLU A CA 1
ATOM 1275 C C . GLU A 1 161 ? 34.976 15.335 -45.042 1.00 93.44 161 GLU A C 1
ATOM 1277 O O . GLU A 1 161 ? 34.824 15.276 -43.817 1.00 93.44 161 GLU A O 1
ATOM 1282 N N . ASN A 1 162 ? 33.964 15.650 -45.859 1.00 94.44 162 ASN A N 1
ATOM 1283 C CA . ASN A 1 162 ? 32.610 15.945 -45.384 1.00 94.44 162 ASN A CA 1
ATOM 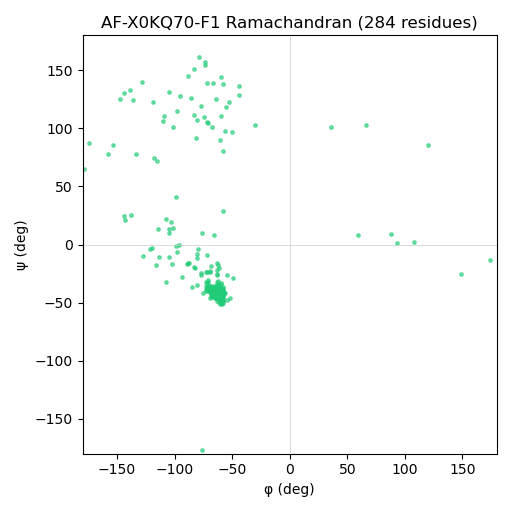1284 C C . ASN A 1 162 ? 31.955 14.733 -44.707 1.00 94.44 162 ASN A C 1
ATOM 1286 O O . ASN A 1 162 ? 31.391 14.866 -43.617 1.00 94.44 162 ASN A O 1
ATOM 1290 N N . GLN A 1 163 ? 32.046 13.550 -45.318 1.00 94.62 163 GLN A N 1
ATOM 1291 C CA . GLN A 1 163 ? 31.497 12.314 -44.759 1.00 94.62 163 GLN A CA 1
ATOM 1292 C C . GLN A 1 163 ? 32.185 11.936 -43.445 1.00 94.62 163 GLN A C 1
ATOM 1294 O O . GLN A 1 163 ? 31.512 11.579 -42.481 1.00 94.62 163 GLN A O 1
ATOM 1299 N N . GLN A 1 164 ? 33.509 12.085 -43.355 1.00 93.81 164 GLN A N 1
ATOM 1300 C CA . GLN A 1 164 ? 34.247 11.888 -42.105 1.00 93.81 164 GLN A CA 1
ATOM 1301 C C . GLN A 1 164 ? 33.779 12.854 -41.008 1.00 93.81 164 GLN A C 1
ATOM 1303 O O . GLN A 1 164 ? 33.619 12.440 -39.858 1.00 93.81 164 GLN A O 1
ATOM 1308 N N . GLY A 1 165 ? 33.499 14.113 -41.363 1.00 95.12 165 GLY A N 1
ATOM 1309 C CA . GLY A 1 165 ? 32.904 15.089 -40.450 1.00 95.12 165 GLY A CA 1
ATOM 1310 C C . GLY A 1 165 ? 31.523 14.662 -39.941 1.00 95.12 165 GLY A C 1
ATOM 1311 O O . GLY A 1 165 ? 31.278 14.686 -38.733 1.00 95.12 165 GLY A O 1
ATOM 1312 N N . GLN A 1 166 ? 30.644 14.203 -40.837 1.00 95.00 166 GLN A N 1
ATOM 1313 C CA . GLN A 1 166 ? 29.309 13.707 -40.475 1.00 95.00 166 GLN A CA 1
ATOM 1314 C C . GLN A 1 166 ? 29.375 12.460 -39.586 1.00 95.00 166 GLN A C 1
ATOM 1316 O O . GLN A 1 166 ? 28.660 12.384 -38.588 1.00 95.00 166 GLN A O 1
ATOM 1321 N N . ILE A 1 167 ? 30.268 11.516 -39.895 1.00 95.00 167 ILE A N 1
ATOM 1322 C CA . ILE A 1 167 ? 30.509 10.319 -39.077 1.00 95.00 167 ILE A CA 1
ATOM 1323 C C . ILE A 1 167 ? 30.987 10.716 -37.675 1.00 95.00 167 ILE A C 1
ATOM 1325 O O . ILE A 1 167 ? 30.531 10.142 -36.685 1.00 95.00 167 ILE A O 1
ATOM 1329 N N . GLY A 1 168 ? 31.875 11.711 -37.574 1.00 96.12 168 GLY A N 1
ATOM 1330 C CA . GLY A 1 168 ? 32.323 12.259 -36.294 1.00 96.12 168 GLY A CA 1
ATOM 1331 C C . GLY A 1 168 ? 31.159 12.795 -35.459 1.00 96.12 168 GLY A C 1
ATOM 1332 O O . GLY A 1 168 ? 30.987 12.385 -34.312 1.00 96.12 168 GLY A O 1
ATOM 1333 N N . GLN A 1 169 ? 30.306 13.628 -36.059 1.00 96.12 169 GLN A N 1
ATOM 1334 C CA . GLN A 1 169 ? 29.130 14.175 -35.382 1.00 96.12 169 GLN A CA 1
ATOM 1335 C C . GLN A 1 169 ? 28.148 13.076 -34.946 1.00 96.12 169 GLN A C 1
ATOM 1337 O O . GLN A 1 169 ? 27.699 13.065 -33.800 1.00 96.12 169 GLN A O 1
ATOM 1342 N N . GLN A 1 170 ? 27.841 12.124 -35.830 1.00 96.75 170 GLN A N 1
ATOM 1343 C CA . GLN A 1 170 ? 26.954 11.003 -35.512 1.00 96.75 170 GLN A CA 1
ATOM 1344 C C . GLN A 1 170 ? 27.502 10.148 -34.368 1.00 96.75 170 GLN A C 1
ATOM 1346 O O . GLN A 1 170 ? 26.740 9.689 -33.517 1.00 96.75 170 GLN A O 1
ATOM 1351 N N . ARG A 1 171 ? 28.823 9.951 -34.311 1.00 96.38 171 ARG A N 1
ATOM 1352 C CA . ARG A 1 171 ? 29.475 9.231 -33.214 1.00 96.38 171 ARG A CA 1
ATOM 1353 C C . ARG A 1 171 ? 29.317 9.965 -31.884 1.00 96.38 171 ARG A C 1
ATOM 1355 O O . ARG A 1 171 ? 29.050 9.322 -30.870 1.00 96.38 171 ARG A O 1
ATOM 1362 N N . ASP A 1 172 ? 29.450 11.286 -31.880 1.00 96.31 172 ASP A N 1
ATOM 1363 C CA . ASP A 1 172 ? 29.261 12.091 -30.672 1.00 96.31 172 ASP A CA 1
ATOM 1364 C C . ASP A 1 172 ? 27.804 12.060 -30.191 1.00 96.31 172 ASP A C 1
ATOM 1366 O O . ASP A 1 172 ? 27.548 11.885 -28.997 1.00 96.31 172 ASP A O 1
ATOM 1370 N N . GLU A 1 173 ? 26.841 12.154 -31.110 1.00 96.94 173 GLU A N 1
ATOM 1371 C CA . GLU A 1 173 ? 25.412 12.009 -30.807 1.00 96.94 173 GLU A CA 1
ATOM 1372 C C . GLU A 1 173 ? 25.086 10.609 -30.266 1.00 96.94 173 GLU A C 1
ATOM 1374 O O . GLU A 1 173 ? 24.374 10.480 -29.264 1.00 96.94 173 GLU A O 1
ATOM 1379 N N . PHE A 1 174 ? 25.656 9.562 -30.870 1.00 96.62 174 PHE A N 1
ATOM 1380 C CA . PHE A 1 174 ? 25.518 8.184 -30.404 1.00 96.62 174 PHE A CA 1
ATOM 1381 C C . PHE A 1 174 ? 26.037 8.019 -28.972 1.00 96.62 174 PHE A C 1
ATOM 1383 O O . PHE A 1 174 ? 25.324 7.490 -28.120 1.00 96.62 174 PHE A O 1
ATOM 1390 N N . ASN A 1 175 ? 27.234 8.532 -28.677 1.00 96.31 175 ASN A N 1
ATOM 1391 C CA . ASN A 1 175 ? 27.814 8.462 -27.336 1.00 96.31 175 ASN A CA 1
ATOM 1392 C C . ASN A 1 175 ? 26.933 9.184 -26.299 1.00 96.31 175 ASN A C 1
ATOM 1394 O O . ASN A 1 175 ? 26.721 8.674 -25.199 1.00 96.31 175 ASN A O 1
ATOM 1398 N N . GLN A 1 176 ? 26.364 10.344 -26.648 1.00 97.38 176 GLN A N 1
ATOM 1399 C CA . GLN A 1 176 ? 25.443 11.064 -25.761 1.00 97.38 176 GLN A CA 1
ATOM 1400 C C . GLN A 1 176 ? 24.149 10.285 -25.500 1.00 97.38 176 GLN A C 1
ATOM 1402 O O . GLN A 1 176 ? 23.645 10.284 -24.374 1.00 97.38 176 GLN A O 1
ATOM 1407 N N . LEU A 1 177 ? 23.587 9.644 -26.528 1.00 97.69 177 LEU A N 1
ATOM 1408 C CA . LEU A 1 177 ? 22.402 8.801 -26.377 1.00 97.69 177 LEU A CA 1
ATOM 1409 C C . LEU A 1 177 ? 22.704 7.570 -25.524 1.00 97.69 177 LEU A C 1
ATOM 1411 O O . LEU A 1 177 ? 21.910 7.250 -24.642 1.00 97.69 177 LEU A O 1
ATOM 1415 N N . GLN A 1 178 ? 23.860 6.938 -25.723 1.00 97.56 178 GLN A N 1
ATOM 1416 C CA . GLN A 1 178 ? 24.298 5.804 -24.916 1.00 97.56 178 GLN A CA 1
ATOM 1417 C C . GLN A 1 178 ? 24.376 6.175 -23.429 1.00 97.56 178 GLN A C 1
ATOM 1419 O O . GLN A 1 178 ? 23.771 5.497 -22.601 1.00 97.56 178 GLN A O 1
ATOM 1424 N N . SER A 1 179 ? 25.005 7.304 -23.085 1.00 97.06 179 SER A N 1
ATOM 1425 C CA . SER A 1 179 ? 25.054 7.766 -21.690 1.00 97.06 179 SER A CA 1
ATOM 1426 C C . SER A 1 179 ? 23.669 8.074 -21.107 1.00 97.06 179 SER A C 1
ATOM 1428 O O . SER A 1 179 ? 23.426 7.828 -19.926 1.00 97.06 179 SER A O 1
ATOM 1430 N N . LYS A 1 180 ? 22.730 8.594 -21.912 1.00 97.69 180 LYS A N 1
ATOM 1431 C CA . LYS A 1 180 ? 21.342 8.811 -21.464 1.00 97.69 180 LYS A CA 1
ATOM 1432 C C . LYS A 1 180 ? 20.615 7.495 -21.190 1.00 97.69 180 LYS A C 1
ATOM 1434 O O . LYS A 1 180 ? 19.857 7.429 -20.228 1.00 97.69 180 LYS A O 1
ATOM 1439 N N . VAL A 1 181 ? 20.836 6.471 -22.014 1.00 97.56 181 VAL A N 1
ATOM 1440 C CA . VAL A 1 181 ? 20.259 5.136 -21.802 1.00 97.56 181 VAL A CA 1
ATOM 1441 C C . VAL A 1 181 ? 20.782 4.533 -20.502 1.00 97.56 181 VAL A C 1
ATOM 1443 O O . VAL A 1 181 ? 19.977 4.130 -19.670 1.00 97.56 181 VAL A O 1
ATOM 1446 N N . GLU A 1 182 ? 22.097 4.561 -20.274 1.00 97.62 182 GLU A N 1
ATOM 1447 C CA . GLU A 1 182 ? 22.707 4.052 -19.036 1.00 97.62 182 GLU A CA 1
ATOM 1448 C C . GLU A 1 182 ? 22.140 4.743 -17.784 1.00 97.62 182 GLU A C 1
ATOM 1450 O O . GLU A 1 182 ? 21.821 4.085 -16.792 1.00 97.62 182 GLU A O 1
ATOM 1455 N N . HIS A 1 183 ? 21.946 6.064 -17.841 1.00 97.69 183 HIS A N 1
ATOM 1456 C CA . HIS A 1 183 ? 21.327 6.821 -16.752 1.00 97.69 183 HIS A CA 1
ATOM 1457 C C . HIS A 1 183 ? 19.867 6.414 -16.503 1.00 97.69 183 HIS A C 1
ATOM 1459 O O . HIS A 1 183 ? 19.474 6.197 -15.358 1.00 97.69 183 HIS A O 1
ATOM 1465 N N . LEU A 1 184 ? 19.061 6.293 -17.563 1.00 97.94 184 LEU A N 1
ATOM 1466 C CA . LEU A 1 184 ? 17.656 5.887 -17.454 1.00 97.94 184 LEU A CA 1
ATOM 1467 C C . LEU A 1 184 ? 17.508 4.459 -16.918 1.00 97.94 184 LEU A C 1
ATOM 1469 O O . LEU A 1 184 ? 16.583 4.183 -16.155 1.00 97.94 184 LEU A O 1
ATOM 1473 N N . GLU A 1 185 ? 18.413 3.552 -17.286 1.00 97.62 185 GLU A N 1
ATOM 1474 C CA . GLU A 1 185 ? 18.440 2.206 -16.716 1.00 97.62 185 GLU A CA 1
ATOM 1475 C C . GLU A 1 185 ? 18.689 2.235 -15.205 1.00 97.62 185 GLU A C 1
ATOM 1477 O O . GLU A 1 185 ? 18.025 1.514 -14.458 1.00 97.62 185 GLU A O 1
ATOM 1482 N N . GLU A 1 186 ? 19.612 3.077 -14.740 1.00 97.88 186 GLU A N 1
ATOM 1483 C CA . GLU A 1 186 ? 19.921 3.197 -13.315 1.00 97.88 186 GLU A CA 1
ATOM 1484 C C . GLU A 1 186 ? 18.778 3.842 -12.517 1.00 97.88 186 GLU A C 1
ATOM 1486 O O . GLU A 1 186 ? 18.416 3.368 -11.432 1.00 97.88 186 GLU A O 1
ATOM 1491 N N . GLU A 1 187 ? 18.136 4.870 -13.078 1.00 97.81 187 GLU A N 1
ATOM 1492 C CA . GLU A 1 187 ? 16.900 5.425 -12.521 1.00 97.81 187 GLU A CA 1
ATOM 1493 C C . GLU A 1 187 ? 15.800 4.358 -12.446 1.00 97.81 187 GLU A C 1
ATOM 1495 O O . GLU A 1 187 ? 15.128 4.244 -11.418 1.00 97.81 187 GLU A O 1
ATOM 1500 N N . GLY A 1 188 ? 15.659 3.529 -13.485 1.00 97.88 188 GLY A N 1
ATOM 1501 C CA . GLY A 1 188 ? 14.720 2.409 -13.514 1.00 97.88 188 GLY A CA 1
ATOM 1502 C C . GLY A 1 188 ? 14.973 1.389 -12.399 1.00 97.88 188 GLY A C 1
ATOM 1503 O O . GLY A 1 188 ? 14.040 1.022 -11.680 1.00 97.88 188 GLY A O 1
ATOM 1504 N N . ARG A 1 189 ? 16.233 0.985 -12.179 1.00 97.69 189 ARG A N 1
ATOM 1505 C CA . ARG A 1 189 ? 16.622 0.084 -11.070 1.00 97.69 189 ARG A CA 1
ATOM 1506 C C . ARG A 1 189 ? 16.311 0.692 -9.702 1.00 97.69 189 ARG A C 1
ATOM 1508 O O . ARG A 1 189 ? 15.794 0.010 -8.810 1.00 97.69 189 ARG A O 1
ATOM 1515 N N . THR A 1 190 ? 16.585 1.986 -9.542 1.00 97.44 190 THR A N 1
ATOM 1516 C CA . THR A 1 190 ? 16.300 2.723 -8.303 1.00 97.44 190 THR A CA 1
ATOM 1517 C C . THR A 1 190 ? 14.797 2.782 -8.028 1.00 97.44 190 THR A C 1
ATOM 1519 O O . THR A 1 190 ? 14.356 2.502 -6.911 1.00 97.44 190 THR A O 1
ATOM 1522 N N . GLN A 1 191 ? 13.992 3.086 -9.050 1.00 97.88 191 GLN A N 1
ATOM 1523 C CA . GLN A 1 191 ? 12.532 3.103 -8.948 1.00 97.88 191 GLN A CA 1
ATOM 1524 C C . GLN A 1 191 ? 11.965 1.722 -8.617 1.00 97.88 191 GLN A C 1
ATOM 1526 O O . GLN A 1 191 ? 11.103 1.619 -7.745 1.00 97.88 191 GLN A O 1
ATOM 1531 N N . GLN A 1 192 ? 12.471 0.662 -9.253 1.00 97.69 192 GLN A N 1
ATOM 1532 C CA . GLN A 1 192 ? 12.054 -0.708 -8.960 1.00 97.69 192 GLN A CA 1
ATOM 1533 C C . GLN A 1 192 ? 12.317 -1.069 -7.492 1.00 97.69 192 GLN A C 1
ATOM 1535 O O . GLN A 1 192 ? 11.412 -1.529 -6.798 1.00 97.69 192 GLN A O 1
ATOM 1540 N N . THR A 1 193 ? 13.518 -0.776 -6.990 1.00 97.44 193 THR A N 1
ATOM 1541 C CA . THR A 1 193 ? 13.871 -1.010 -5.580 1.00 97.44 193 THR A CA 1
ATOM 1542 C C . THR A 1 193 ? 12.955 -0.218 -4.636 1.00 97.44 193 THR A C 1
ATOM 1544 O O . THR A 1 193 ? 12.517 -0.725 -3.602 1.00 97.44 193 THR A O 1
ATOM 1547 N N . GLY A 1 194 ? 12.616 1.024 -5.001 1.00 98.12 194 GLY A N 1
ATOM 1548 C CA . GLY A 1 194 ? 11.669 1.852 -4.253 1.00 98.12 194 GLY A CA 1
ATOM 1549 C C . GLY A 1 194 ? 10.253 1.266 -4.207 1.00 98.12 194 GLY A C 1
ATOM 1550 O O . GLY A 1 194 ? 9.618 1.285 -3.151 1.00 98.12 194 GLY A O 1
ATOM 1551 N N . LEU A 1 195 ? 9.768 0.708 -5.321 1.00 98.00 195 LEU A N 1
ATOM 1552 C CA . LEU A 1 195 ? 8.462 0.047 -5.396 1.00 98.00 195 LEU A CA 1
ATOM 1553 C C . LEU A 1 195 ? 8.408 -1.218 -4.535 1.00 98.00 195 LEU A C 1
ATOM 1555 O O . LEU A 1 195 ? 7.446 -1.396 -3.790 1.00 98.00 195 LEU A O 1
ATOM 1559 N N . GLU A 1 196 ? 9.447 -2.052 -4.581 1.00 97.56 196 GLU A N 1
ATOM 1560 C CA . GLU A 1 196 ? 9.557 -3.247 -3.734 1.00 97.56 196 GLU A CA 1
ATOM 1561 C C . GLU A 1 196 ? 9.548 -2.875 -2.239 1.00 97.56 196 GLU A C 1
ATOM 1563 O O . GLU A 1 196 ? 8.861 -3.507 -1.429 1.00 97.56 196 GLU A O 1
ATOM 1568 N N . GLY A 1 197 ? 10.246 -1.793 -1.870 1.00 98.44 197 GLY A N 1
ATOM 1569 C CA . GLY A 1 197 ? 10.217 -1.244 -0.513 1.00 98.44 197 GLY A CA 1
ATOM 1570 C C . GLY A 1 197 ? 8.814 -0.806 -0.083 1.00 98.44 197 GLY A C 1
ATOM 1571 O O . GLY A 1 197 ? 8.348 -1.182 0.998 1.00 98.44 197 GLY A O 1
ATOM 1572 N N . LEU A 1 198 ? 8.113 -0.070 -0.950 1.00 98.25 198 LEU A N 1
ATOM 1573 C CA . LEU A 1 198 ? 6.758 0.413 -0.685 1.00 98.25 198 LEU A CA 1
ATOM 1574 C C . LEU A 1 198 ? 5.741 -0.734 -0.574 1.00 98.25 198 LEU A C 1
ATOM 1576 O O . LEU A 1 198 ? 4.863 -0.696 0.290 1.00 98.25 198 LEU A O 1
ATOM 1580 N N . GLU A 1 199 ? 5.869 -1.775 -1.399 1.00 98.31 199 GLU A N 1
ATOM 1581 C CA . GLU A 1 199 ? 5.043 -2.982 -1.297 1.00 98.31 199 GLU A CA 1
ATOM 1582 C C . GLU A 1 199 ? 5.258 -3.691 0.052 1.00 98.31 199 GLU A C 1
ATOM 1584 O O . GLU A 1 199 ? 4.298 -4.107 0.715 1.00 98.31 199 GLU A O 1
ATOM 1589 N N . GLY A 1 200 ? 6.514 -3.776 0.503 1.00 98.50 200 GLY A N 1
ATOM 1590 C CA . GLY A 1 200 ? 6.861 -4.310 1.817 1.00 98.50 200 GLY A CA 1
ATOM 1591 C C . GLY A 1 200 ? 6.234 -3.516 2.968 1.00 98.50 200 GLY A C 1
ATOM 1592 O O . GLY A 1 200 ? 5.684 -4.104 3.907 1.00 98.50 200 GLY A O 1
ATOM 1593 N N . ASP A 1 201 ? 6.266 -2.186 2.892 1.00 98.56 201 ASP A N 1
ATOM 1594 C CA . ASP A 1 201 ? 5.634 -1.312 3.885 1.00 98.56 201 ASP A CA 1
ATOM 1595 C C . ASP A 1 201 ? 4.109 -1.440 3.889 1.00 98.56 201 ASP A C 1
ATOM 1597 O O . ASP A 1 201 ? 3.502 -1.538 4.961 1.00 98.56 201 ASP A O 1
ATOM 1601 N N . TYR A 1 202 ? 3.489 -1.522 2.709 1.00 98.44 202 TYR A N 1
ATOM 1602 C CA . TYR A 1 202 ? 2.052 -1.749 2.581 1.00 98.44 202 TYR A CA 1
ATOM 1603 C C . TYR A 1 202 ? 1.623 -3.061 3.250 1.00 98.44 202 TYR A C 1
ATOM 1605 O O . TYR A 1 202 ? 0.661 -3.079 4.023 1.00 98.44 202 TYR A O 1
ATOM 1613 N N . ARG A 1 203 ? 2.368 -4.150 3.026 1.00 98.50 203 ARG A N 1
ATOM 1614 C CA . ARG A 1 203 ? 2.096 -5.456 3.644 1.00 98.50 203 ARG A CA 1
ATOM 1615 C C . ARG A 1 203 ? 2.170 -5.396 5.170 1.00 98.50 203 ARG A C 1
ATOM 1617 O O . ARG A 1 203 ? 1.239 -5.835 5.842 1.00 98.50 203 ARG A O 1
ATOM 1624 N N . ARG A 1 204 ? 3.219 -4.773 5.721 1.00 98.50 204 ARG A N 1
ATOM 1625 C CA . ARG A 1 204 ? 3.367 -4.577 7.176 1.00 98.50 204 ARG A CA 1
ATOM 1626 C C . ARG A 1 204 ? 2.234 -3.742 7.772 1.00 98.50 204 ARG A C 1
ATOM 1628 O O . ARG A 1 204 ? 1.751 -4.044 8.863 1.00 98.50 204 ARG A O 1
ATOM 1635 N N . LEU A 1 205 ? 1.819 -2.677 7.085 1.00 98.56 205 LEU A N 1
ATOM 1636 C CA . LEU A 1 205 ? 0.690 -1.851 7.518 1.00 98.56 205 LEU A CA 1
ATOM 1637 C C . LEU A 1 205 ? -0.617 -2.642 7.507 1.00 98.56 205 LEU A C 1
ATOM 1639 O O . LEU A 1 205 ? -1.404 -2.536 8.449 1.00 98.56 205 LEU A O 1
ATOM 1643 N N . LYS A 1 206 ? -0.828 -3.465 6.477 1.00 98.44 206 LYS A N 1
ATOM 1644 C CA . LYS A 1 206 ? -2.006 -4.320 6.367 1.00 98.44 206 LYS A CA 1
ATOM 1645 C C . LYS A 1 206 ? -2.083 -5.331 7.515 1.00 98.44 206 LYS A C 1
ATOM 1647 O O . LYS A 1 206 ? -3.123 -5.421 8.161 1.00 98.44 206 LYS A O 1
ATOM 1652 N N . GLU A 1 207 ? -0.977 -6.000 7.833 1.00 98.50 207 GLU A N 1
ATOM 1653 C CA . GLU A 1 207 ? -0.888 -6.933 8.967 1.00 98.50 207 GLU A CA 1
ATOM 1654 C C . GLU A 1 207 ? -1.190 -6.249 10.308 1.00 98.50 207 GLU A C 1
ATOM 1656 O O . GLU A 1 207 ? -1.990 -6.755 11.095 1.00 98.50 207 GLU A O 1
ATOM 1661 N N . LYS A 1 208 ? -0.613 -5.062 10.555 1.00 98.44 208 LYS A N 1
ATOM 1662 C CA . LYS A 1 208 ? -0.904 -4.277 11.767 1.00 98.44 208 LYS A CA 1
ATOM 1663 C C . LYS A 1 208 ? -2.378 -3.889 11.864 1.00 98.44 208 LYS A C 1
ATOM 1665 O O . LYS A 1 208 ? -2.953 -3.973 12.945 1.00 98.44 208 LYS A O 1
ATOM 1670 N N . SER A 1 209 ? -2.985 -3.478 10.751 1.00 98.25 209 SER A N 1
ATOM 1671 C CA . SER A 1 209 ? -4.409 -3.135 10.704 1.00 98.25 209 SER A CA 1
ATOM 1672 C C . SER A 1 209 ? -5.295 -4.337 11.036 1.00 98.25 209 SER A C 1
ATOM 1674 O O . SER A 1 209 ? -6.293 -4.182 11.740 1.00 98.25 209 SER A O 1
ATOM 1676 N N . ASP A 1 210 ? -4.956 -5.522 10.530 1.00 98.38 210 ASP A N 1
ATOM 1677 C CA . ASP A 1 210 ? -5.728 -6.738 10.785 1.00 98.38 210 ASP A CA 1
ATOM 1678 C C . ASP A 1 210 ? -5.585 -7.191 12.251 1.00 98.38 210 ASP A C 1
ATOM 1680 O O . ASP A 1 210 ? -6.558 -7.646 12.853 1.00 98.38 210 ASP A O 1
ATOM 1684 N N . GLU A 1 211 ? -4.409 -7.014 12.862 1.00 98.50 211 GLU A N 1
ATOM 1685 C CA . GLU A 1 211 ? -4.205 -7.309 14.285 1.00 98.50 211 GLU A CA 1
ATOM 1686 C C . GLU A 1 211 ? -4.976 -6.339 15.190 1.00 98.50 211 GLU A C 1
ATOM 1688 O O . GLU A 1 211 ? -5.706 -6.772 16.082 1.00 98.50 211 GLU A O 1
ATOM 1693 N N . GLN A 1 212 ? -4.936 -5.037 14.888 1.00 98.50 212 GLN A N 1
ATOM 1694 C CA . GLN A 1 212 ? -5.745 -4.036 15.592 1.00 98.50 212 GLN A CA 1
ATOM 1695 C C . GLN A 1 212 ? -7.248 -4.337 15.504 1.00 98.50 212 GLN A C 1
ATOM 1697 O O . GLN A 1 212 ? -7.982 -4.137 16.473 1.00 98.50 212 GLN A O 1
ATOM 1702 N N . ALA A 1 213 ? -7.727 -4.847 14.365 1.00 98.50 213 ALA A N 1
ATOM 1703 C CA . ALA A 1 213 ? -9.123 -5.246 14.219 1.00 98.50 213 ALA A CA 1
ATOM 1704 C C . ALA A 1 213 ? -9.498 -6.402 15.166 1.00 98.50 213 ALA A C 1
ATOM 1706 O O . ALA A 1 213 ? -10.569 -6.370 15.777 1.00 98.50 213 ALA A O 1
ATOM 1707 N N . LYS A 1 214 ? -8.612 -7.393 15.344 1.00 98.56 214 LYS A N 1
ATOM 1708 C CA . LYS A 1 214 ? -8.829 -8.498 16.295 1.00 98.56 214 LYS A CA 1
ATOM 1709 C C . LYS A 1 214 ? -8.818 -8.019 17.743 1.00 98.56 214 LYS A C 1
ATOM 1711 O O . LYS A 1 214 ? -9.689 -8.422 18.513 1.00 98.56 214 LYS A O 1
ATOM 1716 N N . GLU A 1 215 ? -7.872 -7.157 18.113 1.00 98.44 215 GLU A N 1
ATOM 1717 C CA . GLU A 1 215 ? -7.808 -6.573 19.460 1.00 98.44 215 GLU A CA 1
ATOM 1718 C C . GLU A 1 215 ? -9.091 -5.795 19.783 1.00 98.44 215 GLU A C 1
ATOM 1720 O O . GLU A 1 215 ? -9.684 -5.964 20.852 1.00 98.44 215 GLU A O 1
ATOM 1725 N N . MET A 1 216 ? -9.582 -4.998 18.829 1.00 98.44 216 MET A N 1
ATOM 1726 C CA . MET A 1 216 ? -10.840 -4.266 18.973 1.00 98.44 216 MET A CA 1
ATOM 1727 C C . MET A 1 216 ? -12.041 -5.196 19.170 1.00 98.44 216 MET A C 1
ATOM 1729 O O . MET A 1 216 ? -12.920 -4.891 19.979 1.00 98.44 216 MET A O 1
ATOM 1733 N N . GLU A 1 217 ? -12.086 -6.335 18.480 1.00 98.50 217 GLU A N 1
ATOM 1734 C CA . GLU A 1 217 ? -13.153 -7.324 18.655 1.00 98.50 217 GLU A CA 1
ATOM 1735 C C . GLU A 1 217 ? -13.103 -7.985 20.045 1.00 98.50 217 GLU A C 1
ATOM 1737 O O . GLU A 1 217 ? -14.125 -8.117 20.725 1.00 98.50 217 GLU A O 1
ATOM 1742 N N . GLN A 1 218 ? -11.905 -8.316 20.536 1.00 98.56 218 GLN A N 1
ATOM 1743 C CA . GLN A 1 218 ? -11.719 -8.848 21.891 1.00 98.56 218 GLN A CA 1
ATOM 1744 C C . GLN A 1 218 ? -12.137 -7.840 22.972 1.00 98.56 218 GLN A C 1
ATOM 1746 O O . GLN A 1 218 ? -12.812 -8.206 23.944 1.00 98.56 218 GLN A O 1
ATOM 1751 N N . LEU A 1 219 ? -11.785 -6.563 22.798 1.00 98.62 219 LEU A N 1
ATOM 1752 C CA . LEU A 1 219 ? -12.203 -5.490 23.700 1.00 98.62 219 LEU A CA 1
ATOM 1753 C C . LEU A 1 219 ? -13.725 -5.318 23.699 1.00 98.62 219 LEU A C 1
ATOM 1755 O O . LEU A 1 219 ? -14.325 -5.242 24.772 1.00 98.62 219 LEU A O 1
ATOM 1759 N N . ARG A 1 220 ? -14.370 -5.335 22.525 1.00 98.62 220 ARG A N 1
ATOM 1760 C CA . ARG A 1 220 ? -15.840 -5.291 22.411 1.00 98.62 220 ARG A CA 1
ATOM 1761 C C . ARG A 1 220 ? -16.498 -6.447 23.163 1.00 98.62 220 ARG A C 1
ATOM 1763 O O . ARG A 1 220 ? -17.422 -6.215 23.942 1.00 98.62 220 ARG A O 1
ATOM 1770 N N . SER A 1 221 ? -15.990 -7.667 22.994 1.00 98.50 221 SER A N 1
ATOM 1771 C CA . SER A 1 221 ? -16.482 -8.848 23.714 1.00 98.50 221 SER A CA 1
ATOM 1772 C C . SER A 1 221 ? -16.331 -8.702 25.235 1.00 98.50 221 SER A C 1
ATOM 1774 O O . SER A 1 221 ? -17.268 -8.961 25.998 1.00 98.50 221 SER A O 1
ATOM 1776 N N . THR A 1 222 ? -15.181 -8.192 25.685 1.00 98.31 222 THR A N 1
ATOM 1777 C CA . THR A 1 222 ? -14.913 -7.932 27.107 1.00 98.31 222 THR A CA 1
ATOM 1778 C C . THR A 1 222 ? -15.881 -6.899 27.682 1.00 98.31 222 THR A C 1
ATOM 1780 O O . THR A 1 222 ? -16.447 -7.125 28.754 1.00 98.31 222 THR A O 1
ATOM 1783 N N . ILE A 1 223 ? -16.129 -5.802 26.959 1.00 98.56 223 ILE A N 1
ATOM 1784 C CA . ILE A 1 223 ? -17.092 -4.764 27.350 1.00 98.56 223 ILE A CA 1
ATOM 1785 C C . ILE A 1 223 ? -18.489 -5.366 27.509 1.00 98.56 223 ILE A C 1
ATOM 1787 O O . ILE A 1 223 ? -19.095 -5.190 28.561 1.00 98.56 223 ILE A O 1
ATOM 1791 N N . VAL A 1 224 ? -18.971 -6.151 26.538 1.00 98.62 224 VAL A N 1
ATOM 1792 C CA . VAL A 1 224 ? -20.278 -6.830 26.635 1.00 98.62 224 VAL A CA 1
ATOM 1793 C C . VAL A 1 224 ? -20.350 -7.734 27.872 1.00 98.62 224 VAL A C 1
ATOM 1795 O O . VAL A 1 224 ? -21.369 -7.772 28.568 1.00 98.62 224 VAL A O 1
ATOM 1798 N N . GLY A 1 225 ? -19.271 -8.460 28.176 1.00 98.56 225 GLY A N 1
ATOM 1799 C CA . GLY A 1 225 ? -19.175 -9.284 29.381 1.00 98.56 225 GLY A CA 1
ATOM 1800 C C . GLY A 1 225 ? -19.240 -8.470 30.677 1.00 98.56 225 GLY A C 1
ATOM 1801 O O . GLY A 1 225 ? -19.914 -8.881 31.625 1.00 98.56 225 GLY A O 1
ATOM 1802 N N . LEU A 1 226 ? -18.571 -7.316 30.722 1.00 98.69 226 LEU A N 1
ATOM 1803 C CA . LEU A 1 226 ? -18.600 -6.400 31.862 1.00 98.69 226 LEU A CA 1
ATOM 1804 C C . LEU A 1 226 ? -19.971 -5.739 32.030 1.00 98.69 226 LEU A C 1
ATOM 1806 O O . LEU A 1 226 ? -20.472 -5.719 33.151 1.00 98.69 226 LEU A O 1
ATOM 1810 N N . THR A 1 227 ? -20.618 -5.300 30.949 1.00 98.62 227 THR A N 1
ATOM 1811 C CA . THR A 1 227 ? -21.985 -4.754 30.981 1.00 98.62 227 THR A CA 1
ATOM 1812 C C . THR A 1 227 ? -22.949 -5.737 31.642 1.00 98.62 227 THR A C 1
ATOM 1814 O O . THR A 1 227 ? -23.610 -5.385 32.611 1.00 98.62 227 THR A O 1
ATOM 1817 N N . LYS A 1 228 ? -22.918 -7.020 31.250 1.00 98.56 228 LYS A N 1
ATOM 1818 C CA . LYS A 1 228 ? -23.747 -8.059 31.891 1.00 98.56 228 LYS A CA 1
ATOM 1819 C C . LYS A 1 228 ? -23.467 -8.228 33.387 1.00 98.56 228 LYS A C 1
ATOM 1821 O O . LYS A 1 228 ? -24.360 -8.619 34.136 1.00 98.56 228 LYS A O 1
ATOM 1826 N N . LYS A 1 229 ? -22.223 -8.024 33.835 1.00 98.50 229 LYS A N 1
ATOM 1827 C CA . LYS A 1 229 ? -21.881 -8.074 35.267 1.00 98.50 229 LYS A CA 1
ATOM 1828 C C . LYS A 1 229 ? -22.420 -6.850 36.003 1.00 98.50 229 LYS A C 1
ATOM 1830 O O . LYS A 1 229 ? -22.924 -7.016 37.108 1.00 98.50 229 LYS A O 1
ATOM 1835 N N . VAL A 1 230 ? -22.346 -5.669 35.391 1.00 98.69 230 VAL A N 1
ATOM 1836 C CA . VAL A 1 230 ? -22.929 -4.434 35.932 1.00 98.69 230 VAL A CA 1
ATOM 1837 C C . VAL A 1 230 ? -24.443 -4.578 36.074 1.00 98.69 230 VAL A C 1
ATOM 1839 O O . VAL A 1 230 ? -24.950 -4.346 37.164 1.00 98.69 230 VAL A O 1
ATOM 1842 N N . ASP A 1 231 ? -25.142 -5.081 35.053 1.00 98.62 231 ASP A N 1
ATOM 1843 C CA . ASP A 1 231 ? -26.595 -5.305 35.111 1.00 98.62 231 ASP A CA 1
ATOM 1844 C C . ASP A 1 231 ? -26.985 -6.253 36.259 1.00 98.62 231 ASP A C 1
ATOM 1846 O O . ASP A 1 231 ? -27.941 -6.010 36.996 1.00 98.62 231 ASP A O 1
ATOM 1850 N N . LYS A 1 232 ? -26.210 -7.330 36.461 1.00 98.56 232 LYS A N 1
ATOM 1851 C CA . LYS A 1 232 ? -26.421 -8.268 37.577 1.00 98.56 232 LYS A CA 1
ATOM 1852 C C . LYS A 1 232 ? -26.193 -7.623 38.941 1.00 98.56 232 LYS A C 1
ATOM 1854 O O . LYS A 1 232 ? -26.933 -7.918 39.875 1.00 98.56 232 LYS A O 1
ATOM 1859 N N . LEU A 1 233 ? -25.158 -6.793 39.071 1.00 98.69 233 LEU A N 1
ATOM 1860 C CA . LEU A 1 233 ? -24.880 -6.071 40.311 1.00 98.69 233 LEU A CA 1
ATOM 1861 C C . LEU A 1 233 ? -25.971 -5.042 40.604 1.00 98.69 233 LEU A C 1
ATOM 1863 O O . LEU A 1 233 ? -26.404 -4.957 41.747 1.00 98.69 233 LEU A O 1
ATOM 1867 N N . GLN A 1 234 ? -26.461 -4.334 39.584 1.00 98.62 234 GLN A N 1
ATOM 1868 C CA . GLN A 1 234 ? -27.567 -3.394 39.736 1.00 98.62 234 GLN A CA 1
ATOM 1869 C C . GLN A 1 234 ? -28.827 -4.104 40.243 1.00 98.62 234 GLN A C 1
ATOM 1871 O O . GLN A 1 234 ? -29.375 -3.707 41.262 1.00 98.62 234 GLN A O 1
ATOM 1876 N N . ALA A 1 235 ? -29.209 -5.231 39.633 1.00 98.56 235 ALA A N 1
ATOM 1877 C CA . ALA A 1 235 ? -30.355 -6.017 40.096 1.00 98.56 235 ALA A CA 1
ATOM 1878 C C . ALA A 1 235 ? -30.196 -6.523 41.546 1.00 98.56 235 ALA A C 1
ATOM 1880 O O . ALA A 1 235 ? -31.175 -6.632 42.285 1.00 98.56 235 ALA A O 1
ATOM 1881 N N . HIS A 1 236 ? -28.967 -6.842 41.968 1.00 98.44 236 HIS A N 1
ATOM 1882 C CA . HIS A 1 236 ? -28.690 -7.216 43.356 1.00 98.44 236 HIS A CA 1
ATOM 1883 C C . HIS A 1 236 ? -28.829 -6.026 44.317 1.00 98.44 236 HIS A C 1
ATOM 1885 O O . HIS A 1 236 ? -29.365 -6.201 45.410 1.00 98.44 236 HIS A O 1
ATOM 1891 N N . ILE A 1 237 ? -28.361 -4.836 43.924 1.00 98.56 237 ILE A N 1
ATOM 1892 C CA . ILE A 1 237 ? -28.528 -3.596 44.697 1.00 98.56 237 ILE A CA 1
ATOM 1893 C C . ILE A 1 237 ? -30.017 -3.292 44.873 1.00 98.56 237 ILE A C 1
ATOM 1895 O O . ILE A 1 237 ? -30.465 -3.176 46.011 1.00 98.56 237 ILE A O 1
ATOM 1899 N N . ASP A 1 238 ? -30.790 -3.290 43.785 1.00 98.38 238 ASP A N 1
ATOM 1900 C CA . ASP A 1 238 ? -32.237 -3.044 43.822 1.00 98.38 238 ASP A CA 1
ATOM 1901 C C . ASP A 1 238 ? -32.943 -4.042 44.767 1.00 98.38 238 ASP A C 1
ATOM 1903 O O . ASP A 1 238 ? -33.793 -3.680 45.583 1.00 98.38 238 ASP A O 1
ATOM 1907 N N . GLY A 1 239 ? -32.543 -5.320 44.715 1.00 98.56 239 GLY A N 1
ATOM 1908 C CA . GLY A 1 239 ? -33.048 -6.353 45.620 1.00 98.56 239 GLY A CA 1
ATOM 1909 C C . GLY A 1 239 ? -32.677 -6.125 47.092 1.00 98.56 239 GLY A C 1
ATOM 1910 O O . GLY A 1 239 ? -33.496 -6.382 47.979 1.00 98.56 239 GLY A O 1
ATOM 1911 N N . GLN A 1 240 ? -31.463 -5.639 47.374 1.00 98.25 240 GLN A N 1
ATOM 1912 C CA . GLN A 1 240 ? -31.043 -5.288 48.733 1.00 98.25 240 GLN A CA 1
ATOM 1913 C C . GLN A 1 240 ? -31.785 -4.067 49.276 1.00 98.25 240 GLN A C 1
ATOM 1915 O O . GLN A 1 240 ? -32.156 -4.076 50.450 1.00 98.25 240 GLN A O 1
ATOM 1920 N N . GLU A 1 241 ? -32.021 -3.046 48.454 1.00 98.44 241 GLU A N 1
ATOM 1921 C CA . GLU A 1 241 ? -32.784 -1.858 48.845 1.00 98.44 241 GLU A CA 1
ATOM 1922 C C . GLU A 1 241 ? -34.219 -2.228 49.242 1.00 98.44 241 GLU A C 1
ATOM 1924 O O . GLU A 1 241 ? -34.702 -1.813 50.300 1.00 98.44 241 GLU A O 1
ATOM 1929 N N . GLU A 1 242 ? -34.871 -3.095 48.463 1.00 98.44 242 GLU A N 1
ATOM 1930 C CA . GLU A 1 242 ? -36.226 -3.565 48.763 1.00 98.44 242 GLU A CA 1
ATOM 1931 C C . GLU A 1 242 ? -36.274 -4.417 50.044 1.00 98.44 242 GLU A C 1
ATOM 1933 O O . GLU A 1 242 ? -37.191 -4.287 50.860 1.00 98.44 242 GLU A O 1
ATOM 1938 N N . LEU A 1 243 ? -35.269 -5.273 50.268 1.00 98.38 243 LEU A N 1
ATOM 1939 C CA . LEU A 1 243 ? -35.151 -6.035 51.513 1.00 98.38 243 LEU A CA 1
ATOM 1940 C C . LEU A 1 243 ? -34.915 -5.111 52.718 1.00 98.38 243 LEU A C 1
ATOM 1942 O O . LEU A 1 243 ? -35.526 -5.302 53.770 1.00 98.38 243 LEU A O 1
ATOM 1946 N N . HIS A 1 244 ? -34.058 -4.099 52.569 1.00 98.31 244 HIS A N 1
ATOM 1947 C CA . HIS A 1 244 ? -33.781 -3.127 53.623 1.00 98.31 244 HIS A CA 1
ATOM 1948 C C . HIS A 1 244 ? -35.040 -2.346 54.009 1.00 98.31 244 HIS A C 1
ATOM 1950 O O . HIS A 1 244 ? -35.327 -2.197 55.197 1.00 98.31 244 HIS A O 1
ATOM 1956 N N . LYS A 1 245 ? -35.837 -1.926 53.021 1.00 98.50 245 LYS A N 1
ATOM 1957 C CA . LYS A 1 245 ? -37.134 -1.282 53.244 1.00 98.50 245 LYS A CA 1
ATOM 1958 C C . LYS A 1 245 ? -38.081 -2.168 54.061 1.00 98.50 245 LYS A C 1
ATOM 1960 O O . LYS A 1 245 ? -38.617 -1.706 55.064 1.00 98.50 245 LYS A O 1
ATOM 1965 N N . LYS A 1 246 ? -38.217 -3.453 53.703 1.00 98.50 246 LYS A N 1
ATOM 1966 C CA . LYS A 1 246 ? -39.036 -4.417 54.468 1.00 98.50 246 LYS A CA 1
ATOM 1967 C C . LYS A 1 246 ? -38.565 -4.566 55.913 1.00 98.50 246 LYS A C 1
ATOM 1969 O O . LYS A 1 246 ? -39.384 -4.526 56.827 1.00 98.50 246 LYS A O 1
ATOM 1974 N N . HIS A 1 247 ? -37.255 -4.694 56.131 1.00 98.00 247 HIS A N 1
ATOM 1975 C CA . HIS A 1 247 ? -36.705 -4.761 57.485 1.00 98.00 247 HIS A CA 1
ATOM 1976 C C . HIS A 1 247 ? -36.975 -3.477 58.282 1.00 98.00 247 HIS A C 1
ATOM 1978 O O . HIS A 1 247 ? -37.306 -3.556 59.463 1.00 98.00 247 HIS A O 1
ATOM 1984 N N . MET A 1 248 ? -36.872 -2.299 57.661 1.00 98.31 248 MET A N 1
ATOM 1985 C CA . MET A 1 248 ? -37.195 -1.032 58.324 1.00 98.31 248 MET A CA 1
ATOM 1986 C C . MET A 1 248 ? -38.671 -0.956 58.736 1.00 98.31 248 MET A C 1
ATOM 1988 O O . MET A 1 248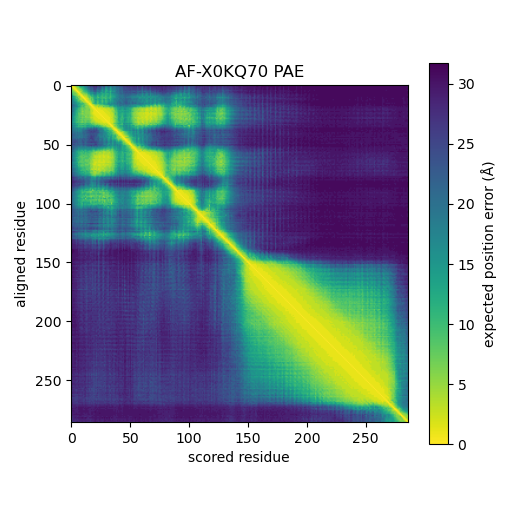 ? -38.960 -0.563 59.868 1.00 98.31 248 MET A O 1
ATOM 1992 N N . ASP A 1 249 ? -39.594 -1.394 57.875 1.00 98.31 249 ASP A N 1
ATOM 1993 C CA . ASP A 1 249 ? -41.026 -1.463 58.199 1.00 98.31 249 ASP A CA 1
ATOM 1994 C C . ASP A 1 249 ? -41.300 -2.418 59.379 1.00 98.31 249 ASP A C 1
ATOM 1996 O O . ASP A 1 249 ? -42.066 -2.096 60.294 1.00 98.31 249 ASP A O 1
ATOM 2000 N N . GLU A 1 250 ? -40.639 -3.580 59.408 1.00 98.25 250 GLU A N 1
ATOM 2001 C CA . GLU A 1 250 ? -40.728 -4.533 60.522 1.00 98.25 250 GLU A CA 1
ATOM 2002 C C . GLU A 1 250 ? -40.177 -3.958 61.832 1.00 98.25 250 GLU A C 1
ATOM 2004 O O . GLU A 1 250 ? -40.813 -4.105 62.880 1.00 98.25 250 GLU A O 1
ATOM 2009 N N . VAL A 1 251 ? -39.036 -3.263 61.791 1.00 98.31 251 VAL A N 1
ATOM 2010 C CA . VAL A 1 251 ? -38.448 -2.602 62.967 1.00 98.31 251 VAL A CA 1
ATOM 2011 C C . VAL A 1 251 ? -39.388 -1.529 63.519 1.00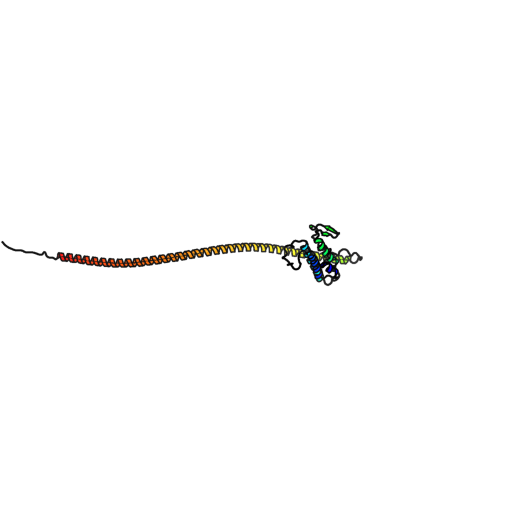 98.31 251 VAL A C 1
ATOM 2013 O O . VAL A 1 251 ? -39.603 -1.478 64.732 1.00 98.31 251 VAL A O 1
ATOM 2016 N N . LEU A 1 252 ? -39.997 -0.708 62.657 1.00 98.12 252 LEU A N 1
ATOM 2017 C CA . LEU A 1 252 ? -40.985 0.293 63.075 1.00 98.12 252 LEU A CA 1
ATOM 2018 C C . LEU A 1 252 ? -42.208 -0.360 63.730 1.00 98.12 252 LEU A C 1
ATOM 2020 O O . LEU A 1 252 ? -42.660 0.088 64.789 1.00 98.12 252 LEU A O 1
ATOM 2024 N N . LYS A 1 253 ? -42.709 -1.458 63.152 1.00 98.25 253 LYS A N 1
ATOM 2025 C CA . LYS A 1 253 ? -43.819 -2.232 63.719 1.00 98.25 253 LYS A CA 1
ATOM 2026 C C . LYS A 1 253 ? -43.472 -2.796 65.098 1.00 98.25 253 LYS A C 1
ATOM 2028 O O . LYS A 1 253 ? -44.249 -2.623 66.038 1.00 98.25 253 LYS A O 1
ATOM 2033 N N . LEU A 1 254 ? -42.313 -3.440 65.235 1.00 98.25 254 LEU A N 1
ATOM 2034 C CA . LEU A 1 254 ? -41.843 -3.989 66.510 1.00 98.25 254 LEU A CA 1
ATOM 2035 C C . LEU A 1 254 ? -41.647 -2.890 67.560 1.00 98.25 254 LEU A C 1
ATOM 2037 O O . LEU A 1 254 ? -42.050 -3.068 68.708 1.00 98.25 254 LEU A O 1
ATOM 2041 N N . SER A 1 255 ? -41.097 -1.738 67.168 1.00 98.06 255 SER A N 1
ATOM 2042 C CA . SER A 1 255 ? -40.944 -0.578 68.049 1.00 98.06 255 SER A CA 1
ATOM 2043 C C . SER A 1 255 ? -42.298 -0.081 68.569 1.00 98.06 255 SER A C 1
ATOM 2045 O O . SER A 1 255 ? -42.450 0.123 69.773 1.00 98.06 255 SER A O 1
ATOM 2047 N N . SER A 1 256 ? -43.312 0.018 67.701 1.00 98.12 256 SER A N 1
ATOM 2048 C CA . SER A 1 256 ? -44.673 0.393 68.105 1.00 98.12 256 SER A CA 1
ATOM 2049 C C . SER A 1 256 ? -45.334 -0.636 69.030 1.00 98.12 256 SER A C 1
ATOM 2051 O O . SER A 1 256 ? -46.068 -0.255 69.939 1.00 98.12 256 SER A O 1
ATOM 2053 N N . MET A 1 257 ? -45.104 -1.935 68.813 1.00 97.56 257 MET A N 1
ATOM 2054 C CA . MET A 1 257 ? -45.605 -2.976 69.719 1.00 97.56 257 MET A CA 1
ATOM 2055 C C . MET A 1 257 ? -44.934 -2.892 71.092 1.00 97.56 257 MET A C 1
ATOM 2057 O O . MET A 1 257 ? -45.598 -3.025 72.120 1.00 97.56 257 MET A O 1
ATOM 2061 N N . PHE A 1 258 ? -43.623 -2.645 71.116 1.00 97.25 258 PHE A N 1
ATOM 2062 C CA . PHE A 1 258 ? -42.864 -2.495 72.352 1.00 97.25 258 PHE A CA 1
ATOM 2063 C C . PHE A 1 258 ? -43.334 -1.285 73.166 1.00 97.25 258 PHE A C 1
ATOM 2065 O O . PHE A 1 258 ? -43.562 -1.417 74.367 1.00 97.25 258 PHE A O 1
ATOM 2072 N N . THR A 1 259 ? -43.536 -0.125 72.532 1.00 97.31 259 THR A N 1
ATOM 2073 C CA . THR A 1 259 ? -44.046 1.068 73.226 1.00 97.31 259 THR A CA 1
ATOM 2074 C C . THR A 1 259 ? -45.450 0.843 73.782 1.00 97.31 259 THR A C 1
ATOM 2076 O O . THR A 1 259 ? -45.687 1.170 74.943 1.00 97.31 259 THR A O 1
ATOM 2079 N N . ALA A 1 260 ? -46.349 0.214 73.017 1.00 96.81 260 ALA A N 1
ATOM 2080 C CA . ALA A 1 260 ? -47.684 -0.145 73.494 1.00 96.81 260 ALA A CA 1
ATOM 2081 C C . ALA A 1 260 ? -47.633 -1.074 74.721 1.00 96.81 260 ALA A C 1
ATOM 2083 O O . ALA A 1 260 ? -48.284 -0.802 75.728 1.00 96.81 260 ALA A O 1
ATOM 2084 N N . SER A 1 261 ? -46.805 -2.124 74.676 1.00 96.69 261 SER A N 1
ATOM 2085 C CA . SER A 1 261 ? -46.637 -3.044 75.807 1.00 96.69 261 SER A CA 1
ATOM 2086 C C . SER A 1 261 ? -46.030 -2.346 77.031 1.00 96.69 261 SER A C 1
ATOM 2088 O O . SER A 1 261 ? -46.434 -2.594 78.166 1.00 96.69 261 SER A O 1
ATOM 2090 N N . MET A 1 262 ? -45.096 -1.416 76.818 1.00 96.94 262 MET A N 1
ATOM 2091 C CA . MET A 1 262 ? -44.499 -0.634 77.899 1.00 96.94 262 MET A CA 1
ATOM 2092 C C . MET A 1 262 ? -45.527 0.277 78.587 1.00 96.94 262 MET A C 1
ATOM 2094 O O . MET A 1 262 ? -45.516 0.387 79.815 1.00 96.94 262 MET A O 1
ATOM 2098 N N . GLU A 1 263 ? -46.424 0.906 77.826 1.00 95.88 263 GLU A N 1
ATOM 2099 C CA . GLU A 1 263 ? -47.536 1.690 78.378 1.00 95.88 263 GLU A CA 1
ATOM 2100 C C . GLU A 1 263 ? -48.544 0.812 79.135 1.00 95.88 263 GLU A C 1
ATOM 2102 O O . GLU A 1 263 ? -48.986 1.180 80.225 1.00 95.88 263 GLU A O 1
ATOM 2107 N N . GLU A 1 264 ? -48.846 -0.386 78.632 1.00 95.31 264 GLU A N 1
ATOM 2108 C CA . GLU A 1 264 ? -49.697 -1.356 79.327 1.00 95.31 264 GLU A CA 1
ATOM 2109 C C . GLU A 1 264 ? -49.099 -1.768 80.685 1.00 95.31 264 GLU A C 1
ATOM 2111 O O . GLU A 1 264 ? -49.781 -1.707 81.711 1.00 95.31 264 GLU A O 1
ATOM 2116 N N . ILE A 1 265 ? -47.795 -2.075 80.736 1.00 94.69 265 ILE A N 1
ATOM 2117 C CA . ILE A 1 265 ? -47.077 -2.381 81.987 1.00 94.69 265 ILE A CA 1
ATOM 2118 C C . ILE A 1 265 ? -47.145 -1.205 82.972 1.00 94.69 265 ILE A C 1
ATOM 2120 O O . ILE A 1 265 ? -47.380 -1.413 84.167 1.00 94.69 265 ILE A O 1
ATOM 2124 N N . LYS A 1 266 ? -46.945 0.036 82.503 1.00 94.56 266 LYS A N 1
ATOM 2125 C CA . LYS A 1 266 ? -47.072 1.232 83.356 1.00 94.56 266 LYS A CA 1
ATOM 2126 C C . LYS A 1 266 ? -48.485 1.359 83.922 1.00 94.56 266 LYS A C 1
ATOM 2128 O O . LYS A 1 266 ? -48.629 1.610 85.117 1.00 94.56 266 LYS A O 1
ATOM 2133 N N . SER A 1 267 ? -49.505 1.159 83.089 1.00 93.06 267 SER A N 1
ATOM 2134 C CA . SER A 1 267 ? -50.911 1.207 83.496 1.00 93.06 267 SER A CA 1
ATOM 2135 C C . SER A 1 267 ? -51.225 0.159 84.572 1.00 93.06 267 SER A C 1
ATOM 2137 O O . SER A 1 267 ? -51.742 0.499 85.638 1.00 93.06 267 SER A O 1
ATOM 2139 N N . LEU A 1 268 ? -50.800 -1.094 84.366 1.00 93.38 268 LEU A N 1
ATOM 2140 C CA . LEU A 1 268 ? -50.956 -2.181 85.341 1.00 93.38 268 LEU A CA 1
ATOM 2141 C C . LEU A 1 268 ? -50.264 -1.868 86.676 1.00 93.38 268 LEU A C 1
ATOM 2143 O O . LEU A 1 268 ? -50.831 -2.105 87.746 1.00 93.38 268 LEU A O 1
ATOM 2147 N N . LYS A 1 269 ? -49.053 -1.299 86.631 1.00 89.12 269 LYS A N 1
ATOM 2148 C CA . LYS A 1 269 ? -48.309 -0.905 87.834 1.00 89.12 269 LYS A CA 1
ATOM 2149 C C . LYS A 1 269 ? -49.027 0.203 88.610 1.00 89.12 269 LYS A C 1
ATOM 2151 O O . LYS A 1 269 ? -49.125 0.111 89.832 1.00 89.12 269 LYS A O 1
ATOM 2156 N N . SER A 1 270 ? -49.554 1.211 87.915 1.00 87.25 270 SER A N 1
ATOM 2157 C CA . SER A 1 270 ? -50.353 2.281 88.526 1.00 87.25 270 SER A CA 1
ATOM 2158 C C . SER A 1 270 ? -51.656 1.750 89.134 1.00 87.25 270 SER A C 1
ATOM 2160 O O . SER A 1 270 ? -52.044 2.183 90.215 1.00 87.25 270 SER A O 1
ATOM 2162 N N . SER A 1 271 ? -52.294 0.764 88.496 1.00 81.12 271 SER A N 1
ATOM 2163 C CA . SER A 1 271 ? -53.544 0.170 88.982 1.00 81.12 271 SER A CA 1
ATOM 2164 C C . SER A 1 271 ? -53.357 -0.706 90.234 1.00 81.12 271 SER A C 1
ATOM 2166 O O . SER A 1 271 ? -54.228 -0.716 91.101 1.00 81.12 271 SER A O 1
ATOM 2168 N N . ASN A 1 272 ? -52.215 -1.393 90.383 1.00 69.56 272 ASN A N 1
ATOM 2169 C CA . ASN A 1 272 ? -51.888 -2.178 91.588 1.00 69.56 272 ASN A CA 1
ATOM 2170 C C . ASN A 1 272 ? -51.540 -1.313 92.816 1.00 69.56 272 ASN A C 1
ATOM 2172 O O . ASN A 1 272 ? -51.697 -1.759 93.947 1.00 69.56 272 ASN A O 1
ATOM 2176 N N . LEU A 1 273 ? -51.102 -0.066 92.617 1.00 59.31 273 LEU A N 1
ATOM 2177 C CA . LEU A 1 273 ? -50.822 0.898 93.695 1.00 59.31 273 LEU A CA 1
ATOM 2178 C C . LEU A 1 273 ? -52.085 1.575 94.262 1.00 59.31 273 LEU A C 1
ATOM 2180 O O . LEU A 1 273 ? -51.989 2.360 95.203 1.00 59.31 273 LEU A O 1
ATOM 2184 N N . HIS A 1 274 ? -53.263 1.301 93.694 1.00 50.97 274 HIS A N 1
ATOM 2185 C CA . HIS A 1 274 ? -54.548 1.875 94.109 1.00 50.97 274 HIS A CA 1
ATOM 2186 C C . HIS A 1 274 ? -55.534 0.852 94.679 1.00 50.97 274 HIS A C 1
ATOM 2188 O O . HIS A 1 274 ? -56.696 1.192 94.887 1.00 50.97 274 HIS A O 1
ATOM 2194 N N . GLN A 1 275 ? -55.099 -0.371 95.002 1.00 48.81 275 GLN A N 1
ATOM 2195 C CA . GLN A 1 275 ? -55.879 -1.198 95.921 1.00 48.81 275 GLN A CA 1
ATOM 2196 C C . GLN A 1 275 ? -55.689 -0.654 97.347 1.00 48.81 275 GLN A C 1
ATOM 2198 O O . GLN A 1 275 ? -54.588 -0.780 97.890 1.00 48.81 275 GLN A O 1
ATOM 2203 N N . PRO A 1 276 ? -56.710 -0.030 97.972 1.00 48.53 276 PRO A N 1
ATOM 2204 C CA . PRO A 1 276 ? -56.638 0.256 99.397 1.00 48.53 276 PRO A CA 1
ATOM 2205 C C . PRO A 1 276 ? -56.485 -1.079 100.142 1.00 48.53 276 PRO A C 1
ATOM 2207 O O . PRO A 1 276 ? -57.056 -2.082 99.699 1.00 48.53 276 PRO A O 1
ATOM 2210 N N . PRO A 1 277 ? -55.719 -1.133 101.246 1.00 47.47 277 PRO A N 1
ATOM 2211 C CA . PRO A 1 277 ? -55.588 -2.354 102.026 1.00 47.47 277 PRO A CA 1
ATOM 2212 C C . PRO A 1 277 ? -56.984 -2.833 102.430 1.00 47.47 277 PRO A C 1
ATOM 2214 O O . PRO A 1 277 ? -57.734 -2.128 103.104 1.00 47.47 277 PRO A O 1
ATOM 2217 N N . ALA A 1 278 ? -57.354 -4.025 101.969 1.00 48.53 278 ALA A N 1
ATOM 2218 C CA . ALA A 1 278 ? -58.604 -4.646 102.354 1.00 48.53 278 ALA A CA 1
ATOM 2219 C C . ALA A 1 278 ? -58.503 -5.093 103.821 1.00 48.53 278 ALA A C 1
ATOM 2221 O O . ALA A 1 278 ? -57.869 -6.103 104.118 1.00 48.53 278 ALA A O 1
ATOM 2222 N N . GLY A 1 279 ? -59.150 -4.339 104.715 1.00 44.50 279 GLY A N 1
ATOM 2223 C CA . GLY A 1 279 ? -59.625 -4.839 106.007 1.00 44.50 279 GLY A CA 1
ATOM 2224 C C . GLY A 1 279 ? -59.063 -4.153 107.252 1.00 44.50 279 GLY A C 1
ATOM 2225 O O . GLY A 1 279 ? -58.164 -4.678 107.901 1.00 44.50 279 GLY A O 1
ATOM 2226 N N . GLU A 1 280 ? -59.693 -3.050 107.660 1.00 57.62 280 GLU A N 1
ATOM 2227 C CA . GLU A 1 280 ? -59.949 -2.792 109.081 1.00 57.62 280 GLU A CA 1
ATOM 2228 C C . GLU A 1 280 ? -61.051 -3.752 109.567 1.00 57.62 280 GLU A C 1
ATOM 2230 O O . GLU A 1 280 ? -62.055 -3.932 108.880 1.00 57.62 280 GLU A O 1
ATOM 2235 N N . SER A 1 281 ? -60.921 -4.324 110.769 1.00 49.47 281 SER A N 1
ATOM 2236 C CA . SER A 1 281 ? -62.091 -4.705 111.576 1.00 49.47 281 SER A CA 1
ATOM 2237 C C . SER A 1 281 ? -61.738 -4.712 113.061 1.00 49.47 281 SER A C 1
ATOM 2239 O O . SER A 1 281 ? -61.399 -5.732 113.656 1.00 49.47 281 SER A O 1
ATOM 2241 N N . SER A 1 282 ? -61.854 -3.521 113.641 1.00 52.25 282 SER A N 1
ATOM 2242 C CA . SER A 1 282 ? -62.190 -3.290 115.043 1.00 52.25 282 SER A CA 1
ATOM 2243 C C . SER A 1 282 ? -63.352 -4.190 115.494 1.00 52.25 282 SER A C 1
ATOM 2245 O O . SER A 1 282 ? -64.408 -4.208 114.864 1.00 52.25 282 SER A O 1
ATOM 2247 N N . CYS A 1 283 ? -63.170 -4.902 116.606 1.00 45.97 283 CYS A N 1
ATOM 2248 C CA . CYS A 1 283 ? -64.248 -5.323 117.498 1.00 45.97 283 CYS A CA 1
ATOM 2249 C C . CYS A 1 283 ? -63.790 -5.072 118.941 1.00 45.97 283 CYS A C 1
ATOM 2251 O O . CYS A 1 283 ? -62.713 -5.499 119.353 1.00 45.97 283 CYS A O 1
ATOM 2253 N N . HIS A 1 284 ? -64.614 -4.303 119.645 1.00 45.06 284 HIS A N 1
ATOM 2254 C CA . HIS A 1 284 ? -64.508 -3.838 121.026 1.00 45.06 284 HIS A CA 1
ATOM 2255 C C . HIS A 1 284 ? -64.794 -4.942 122.068 1.00 45.06 284 HIS A C 1
ATOM 2257 O O . HIS A 1 284 ? -65.567 -5.858 121.797 1.00 45.06 284 HIS A O 1
ATOM 2263 N N . ASP A 1 285 ? -64.259 -4.714 123.277 1.00 46.59 285 ASP A N 1
ATOM 2264 C CA . ASP A 1 285 ? -64.815 -5.001 124.617 1.00 46.59 285 ASP A CA 1
ATOM 2265 C C . ASP A 1 285 ? -65.050 -6.449 125.108 1.00 46.59 285 ASP A C 1
ATOM 2267 O O . ASP A 1 285 ? -66.099 -7.041 124.859 1.00 46.59 285 ASP A O 1
ATOM 2271 N N . LYS A 1 286 ? -64.156 -6.957 125.976 1.00 41.47 286 LYS A N 1
ATOM 2272 C CA . LYS A 1 286 ? -64.265 -7.003 127.463 1.00 41.47 286 LYS A CA 1
ATOM 2273 C C . LYS A 1 286 ? -63.207 -7.915 128.084 1.00 41.47 286 LYS A C 1
ATOM 2275 O O . LYS A 1 286 ? -62.983 -9.017 127.543 1.00 41.47 286 LYS A O 1
#